Protein AF-A0AAV6TXK2-F1 (afdb_monomer_lite)

Radius of gyration: 20.07 Å; chains: 1; bounding box: 50×47×53 Å

Structure (mmCIF, N/CA/C/O backbone):
data_AF-A0AAV6TXK2-F1
#
_entry.id   AF-A0AAV6TXK2-F1
#
loop_
_atom_site.group_PDB
_atom_site.id
_atom_site.type_symbol
_atom_site.label_atom_id
_atom_site.label_alt_id
_atom_site.label_comp_id
_atom_site.label_asym_id
_atom_site.label_entity_id
_atom_site.label_seq_id
_atom_site.pdbx_PDB_ins_code
_atom_site.Cartn_x
_atom_site.Cartn_y
_atom_site.Cartn_z
_atom_site.occupancy
_atom_site.B_iso_or_equiv
_atom_site.auth_seq_id
_atom_site.auth_comp_id
_atom_site.auth_asym_id
_atom_site.auth_atom_id
_atom_site.pdbx_PDB_model_num
ATOM 1 N N . MET A 1 1 ? 16.911 25.351 -26.417 1.00 28.61 1 MET A N 1
ATOM 2 C CA . MET A 1 1 ? 17.198 25.582 -24.987 1.00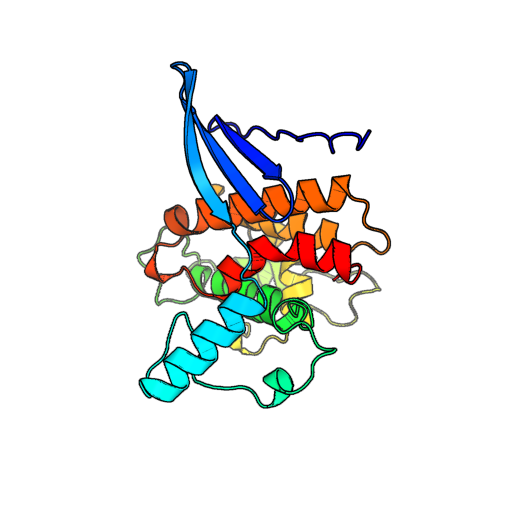 28.61 1 MET A CA 1
ATOM 3 C C . MET A 1 1 ? 16.131 24.830 -24.224 1.00 28.61 1 MET A C 1
ATOM 5 O O . MET A 1 1 ? 14.979 25.222 -24.306 1.00 28.61 1 MET A O 1
ATOM 9 N N . ILE A 1 2 ? 16.478 23.672 -23.666 1.00 26.78 2 ILE A N 1
ATOM 10 C CA . ILE A 1 2 ? 15.526 22.812 -22.956 1.00 26.78 2 ILE A CA 1
ATOM 11 C C . ILE A 1 2 ? 15.424 23.387 -21.544 1.00 26.78 2 ILE A C 1
ATOM 13 O O . ILE A 1 2 ? 16.418 23.404 -20.819 1.00 26.78 2 ILE A O 1
ATOM 17 N N . GLU A 1 3 ? 14.266 23.955 -21.218 1.00 27.53 3 GLU A N 1
ATOM 18 C CA . GLU A 1 3 ? 13.955 24.463 -19.885 1.00 27.53 3 GLU A CA 1
ATOM 19 C C . GLU A 1 3 ? 14.077 23.320 -18.875 1.00 27.53 3 GLU A C 1
ATOM 21 O O . GLU A 1 3 ? 13.478 22.257 -19.035 1.00 27.53 3 GLU A O 1
ATOM 26 N N . GLY A 1 4 ? 14.919 23.516 -17.861 1.00 29.48 4 GLY A N 1
ATOM 27 C CA . GLY A 1 4 ? 15.108 22.544 -16.796 1.00 29.48 4 GLY A CA 1
ATOM 28 C C . GLY A 1 4 ? 13.821 22.403 -15.995 1.00 29.48 4 GLY A C 1
ATOM 29 O O . GLY A 1 4 ? 13.353 23.375 -15.405 1.00 29.48 4 GLY A O 1
ATOM 30 N N . HIS A 1 5 ? 13.266 21.192 -15.962 1.00 31.12 5 HIS A N 1
ATOM 31 C CA . HIS A 1 5 ? 12.167 20.860 -15.064 1.00 31.12 5 HIS A CA 1
ATOM 32 C C . HIS A 1 5 ? 12.564 21.213 -13.617 1.00 31.12 5 HIS A C 1
ATOM 34 O O . HIS A 1 5 ? 13.675 20.873 -13.190 1.00 31.12 5 HIS A O 1
ATOM 40 N N . PRO A 1 6 ? 11.711 21.927 -12.863 1.00 33.03 6 PRO A N 1
ATOM 41 C CA . PRO A 1 6 ? 12.047 22.378 -11.520 1.00 33.03 6 PRO A CA 1
ATOM 42 C C . PRO A 1 6 ? 12.306 21.175 -10.605 1.00 33.03 6 PRO A C 1
ATOM 44 O O . PRO A 1 6 ? 11.469 20.290 -10.468 1.00 33.03 6 PRO A O 1
ATOM 47 N N . GLN A 1 7 ? 13.475 21.145 -9.958 1.00 43.03 7 GLN A N 1
ATOM 48 C CA . GLN A 1 7 ? 13.736 20.213 -8.861 1.00 43.03 7 GLN A CA 1
ATOM 49 C C . GLN A 1 7 ? 12.898 20.636 -7.656 1.00 43.03 7 GLN A C 1
ATOM 51 O O . GLN A 1 7 ? 13.262 21.578 -6.946 1.00 43.03 7 GLN A O 1
ATOM 56 N N . VAL A 1 8 ? 11.788 19.951 -7.411 1.00 43.88 8 VAL A N 1
ATOM 57 C CA . VAL A 1 8 ? 10.955 20.222 -6.240 1.00 43.88 8 VAL A CA 1
ATOM 58 C C . VAL A 1 8 ? 11.571 19.551 -5.012 1.00 43.88 8 VAL A C 1
ATOM 60 O O . VAL A 1 8 ? 12.194 18.489 -5.089 1.00 43.88 8 VAL A O 1
ATOM 63 N N . ARG A 1 9 ? 11.477 20.238 -3.870 1.00 46.25 9 ARG A N 1
ATOM 64 C CA . ARG A 1 9 ? 12.078 19.841 -2.594 1.00 46.25 9 ARG A CA 1
ATOM 65 C C . ARG A 1 9 ? 10.991 19.768 -1.533 1.00 46.25 9 ARG A C 1
ATOM 67 O O . ARG A 1 9 ? 10.318 20.760 -1.279 1.00 46.25 9 ARG A O 1
ATOM 74 N N . TYR A 1 10 ? 10.899 18.635 -0.852 1.00 47.25 10 TYR A N 1
ATOM 75 C CA . TYR A 1 10 ? 9.998 18.438 0.283 1.00 47.25 10 TYR A CA 1
ATOM 76 C C . TYR A 1 10 ? 10.816 18.050 1.509 1.00 47.25 10 TYR A C 1
ATOM 78 O O . TYR A 1 10 ? 11.587 17.098 1.432 1.00 47.25 10 TYR A O 1
ATOM 86 N N . THR A 1 11 ? 10.653 18.765 2.622 1.00 41.94 11 THR A N 1
ATOM 87 C CA . THR A 1 11 ? 11.384 18.528 3.878 1.00 41.94 11 THR A CA 1
ATOM 88 C C . THR A 1 11 ? 10.489 17.868 4.924 1.00 41.94 11 THR A C 1
ATOM 90 O O . THR A 1 11 ? 9.423 18.398 5.236 1.00 41.94 11 THR A O 1
ATOM 93 N N . THR A 1 12 ? 10.926 16.751 5.509 1.00 46.19 12 THR A N 1
ATOM 94 C CA . THR A 1 12 ? 10.337 16.222 6.755 1.00 46.19 12 THR A CA 1
ATOM 95 C C . THR A 1 12 ? 10.931 16.908 7.991 1.00 46.19 12 THR A C 1
ATOM 97 O O . THR A 1 12 ? 11.990 17.533 7.920 1.00 46.19 12 THR A O 1
ATOM 100 N N . ASN A 1 13 ? 10.295 16.712 9.153 1.00 48.75 13 ASN A N 1
ATOM 101 C CA . ASN A 1 13 ? 10.857 17.073 10.465 1.00 48.75 13 ASN A CA 1
ATOM 102 C C . ASN A 1 13 ? 12.194 16.358 10.781 1.00 48.75 13 ASN A C 1
ATOM 104 O O . ASN A 1 13 ? 12.881 16.773 11.707 1.00 48.75 13 ASN A O 1
ATOM 108 N N . ASP A 1 14 ? 12.580 15.343 9.995 1.00 53.72 14 ASP A N 1
ATOM 109 C CA . ASP A 1 14 ? 13.827 14.572 10.124 1.00 53.72 14 ASP A CA 1
ATOM 110 C C . ASP A 1 14 ? 14.887 14.963 9.069 1.00 53.72 14 ASP A C 1
ATOM 112 O O . ASP A 1 14 ? 15.800 14.193 8.766 1.00 53.72 14 ASP A O 1
ATOM 116 N N . ASN A 1 15 ? 14.765 16.161 8.480 1.00 58.16 15 ASN A N 1
ATOM 117 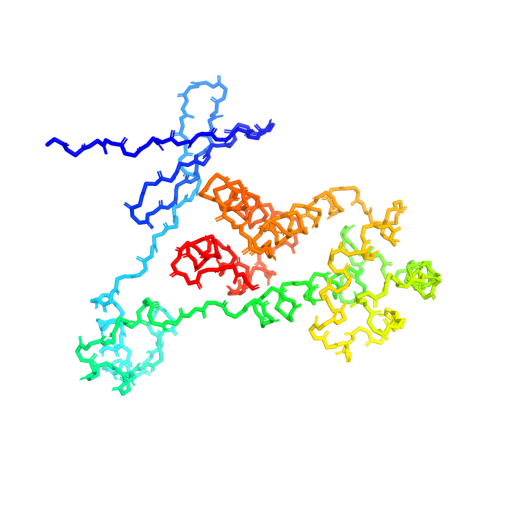C CA . ASN A 1 15 ? 15.662 16.702 7.451 1.00 58.16 15 ASN A CA 1
ATOM 118 C C . ASN A 1 15 ? 15.794 15.843 6.172 1.00 58.16 15 ASN A C 1
ATOM 120 O O . ASN A 1 15 ? 16.796 15.943 5.461 1.00 58.16 15 ASN A O 1
ATOM 124 N N . VAL A 1 16 ? 14.808 15.006 5.839 1.00 56.75 16 VAL A N 1
ATOM 125 C CA . VAL A 1 16 ? 14.820 14.222 4.593 1.00 56.75 16 VAL A CA 1
ATOM 126 C C . VAL A 1 16 ? 14.260 15.062 3.444 1.00 56.75 16 VAL A C 1
ATOM 128 O O . VAL A 1 16 ? 13.190 15.652 3.574 1.00 56.75 16 VAL A O 1
ATOM 131 N N . ILE A 1 17 ? 14.987 15.108 2.329 1.00 61.34 17 ILE A N 1
ATOM 132 C CA . ILE A 1 17 ? 14.680 15.803 1.081 1.00 61.34 17 ILE A CA 1
ATOM 133 C C . ILE A 1 17 ? 14.503 14.761 -0.022 1.00 61.34 17 ILE A C 1
ATOM 135 O O . ILE A 1 17 ? 15.391 13.953 -0.270 1.00 61.34 17 ILE A O 1
ATOM 139 N N . LEU A 1 18 ? 13.379 14.800 -0.730 1.00 58.19 18 LEU A N 1
ATOM 140 C CA . LEU A 1 18 ? 13.238 14.074 -1.993 1.00 58.19 18 LEU A CA 1
ATOM 141 C C . LEU A 1 18 ? 13.588 14.979 -3.162 1.00 58.19 18 LEU A C 1
ATOM 143 O O . LEU A 1 18 ? 13.200 16.146 -3.177 1.00 58.19 18 LEU A O 1
ATOM 147 N N . ARG A 1 19 ? 14.314 14.427 -4.132 1.00 63.38 19 ARG A N 1
ATOM 148 C CA . ARG A 1 19 ? 14.617 15.052 -5.416 1.00 63.38 19 ARG A CA 1
ATOM 149 C C . ARG A 1 19 ? 14.158 14.122 -6.524 1.00 63.38 19 ARG A C 1
ATOM 151 O O . ARG A 1 19 ? 14.663 13.007 -6.648 1.00 63.38 19 ARG A O 1
ATOM 158 N N . ARG A 1 20 ? 13.230 14.596 -7.346 1.00 58.56 20 ARG A N 1
ATOM 159 C CA . ARG A 1 20 ? 12.880 13.945 -8.604 1.00 58.56 20 ARG A CA 1
ATOM 160 C C . ARG A 1 20 ? 13.812 14.463 -9.700 1.00 58.56 20 ARG A C 1
ATOM 162 O O . ARG A 1 20 ? 13.922 15.669 -9.907 1.00 58.56 20 ARG A O 1
ATOM 169 N N . GLN A 1 21 ? 14.502 13.554 -10.376 1.00 59.38 21 GLN A N 1
ATOM 170 C CA . GLN A 1 21 ? 15.272 13.829 -11.587 1.00 59.38 21 GLN A CA 1
ATOM 171 C C . GLN A 1 21 ? 14.936 12.727 -12.574 1.00 59.38 21 GLN A C 1
ATOM 173 O O . GLN A 1 21 ? 15.524 11.654 -12.490 1.00 59.38 21 GLN A O 1
ATOM 178 N N . GLU A 1 22 ? 13.971 12.950 -13.465 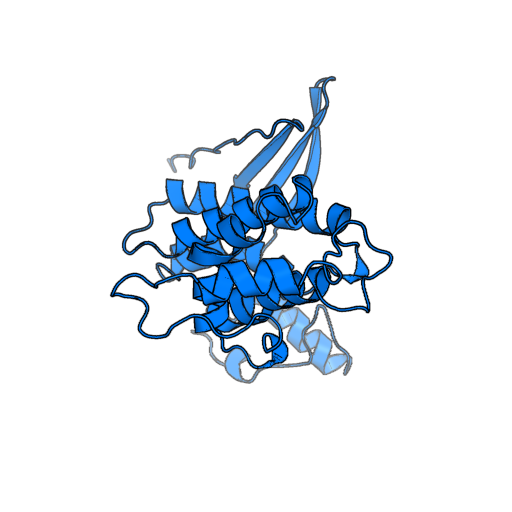1.00 54.00 22 GLU A N 1
ATOM 179 C CA . GLU A 1 22 ? 13.529 11.894 -14.377 1.00 54.00 22 GLU A CA 1
ATOM 180 C C . GLU A 1 22 ? 14.711 11.226 -15.098 1.00 54.00 22 GLU A C 1
ATOM 182 O O . GLU A 1 22 ? 15.575 11.931 -15.627 1.00 54.00 22 GLU A O 1
ATOM 187 N N . PRO A 1 23 ? 14.789 9.880 -15.113 1.00 52.12 23 PRO A N 1
ATOM 188 C CA . PRO A 1 23 ? 13.778 8.896 -14.695 1.00 52.12 23 PRO A CA 1
ATOM 189 C C . PRO A 1 23 ? 13.855 8.442 -13.220 1.00 52.12 23 PRO A C 1
ATOM 191 O O . PRO A 1 23 ? 13.162 7.495 -12.853 1.00 52.12 23 PRO A O 1
ATOM 194 N N . ASN A 1 24 ? 14.693 9.078 -12.403 1.00 63.00 24 ASN A N 1
ATOM 195 C CA . ASN A 1 24 ? 15.088 8.643 -11.066 1.00 63.00 24 ASN A CA 1
ATOM 196 C C . ASN A 1 24 ? 14.451 9.481 -9.945 1.00 63.00 24 ASN A C 1
ATOM 198 O O . ASN A 1 24 ? 14.165 10.674 -10.092 1.00 63.00 24 ASN A O 1
ATOM 202 N N . TYR A 1 25 ? 14.323 8.864 -8.772 1.00 62.50 25 TYR A N 1
ATOM 203 C CA . TYR A 1 25 ? 13.999 9.564 -7.528 1.00 62.50 25 TYR A CA 1
ATOM 204 C C . TYR A 1 25 ? 15.121 9.355 -6.524 1.00 62.50 25 TYR A C 1
ATOM 206 O O . TYR A 1 25 ? 15.506 8.221 -6.248 1.00 62.50 25 TYR A O 1
ATOM 214 N N . THR A 1 26 ? 15.630 10.435 -5.947 1.00 60.66 26 THR A N 1
ATOM 215 C CA . THR A 1 26 ? 16.670 10.387 -4.920 1.00 60.66 26 THR A CA 1
ATOM 216 C C . THR A 1 26 ? 16.120 10.916 -3.607 1.00 60.66 26 THR A C 1
ATOM 218 O O . THR A 1 26 ? 15.510 11.981 -3.557 1.00 60.66 26 THR A O 1
ATOM 221 N N . VAL A 1 27 ? 16.366 10.183 -2.530 1.00 62.28 27 VAL A N 1
ATOM 222 C CA . VAL A 1 27 ? 16.042 10.578 -1.159 1.00 62.28 27 VAL A CA 1
ATOM 223 C C . VAL A 1 27 ? 17.348 10.946 -0.482 1.00 62.28 27 VAL A C 1
ATOM 225 O O . VAL A 1 27 ? 18.224 10.095 -0.355 1.00 62.28 27 VAL A O 1
ATOM 228 N N . THR A 1 28 ? 17.505 12.191 -0.049 1.00 63.19 28 THR A N 1
ATOM 229 C CA . THR A 1 28 ? 18.678 12.664 0.690 1.00 63.19 28 THR A CA 1
ATOM 230 C C . THR A 1 28 ? 18.301 13.052 2.117 1.00 63.19 28 THR A C 1
ATOM 232 O O . THR A 1 28 ? 17.261 13.645 2.351 1.00 63.19 28 THR A O 1
ATOM 235 N N . ARG A 1 29 ? 19.131 12.728 3.105 1.00 60.44 29 ARG A N 1
ATOM 236 C CA . ARG A 1 29 ? 19.058 13.269 4.464 1.00 60.44 29 ARG A CA 1
ATOM 237 C C . ARG A 1 29 ? 19.993 14.460 4.548 1.00 60.44 29 ARG A C 1
ATOM 239 O O . ARG A 1 29 ? 21.158 14.347 4.181 1.00 60.44 29 ARG A O 1
ATOM 246 N N . LYS A 1 30 ? 19.520 15.590 5.049 1.00 58.78 30 LYS A N 1
ATOM 247 C CA . LYS A 1 30 ? 20.360 16.748 5.335 1.00 58.78 30 LYS A CA 1
ATOM 248 C C . LYS A 1 30 ? 20.753 16.716 6.808 1.00 58.78 30 LYS A C 1
ATOM 250 O O . LYS A 1 30 ? 19.907 16.870 7.679 1.00 58.78 30 LYS A O 1
ATOM 255 N N . ASP A 1 31 ? 22.025 16.504 7.108 1.00 54.47 31 ASP A N 1
ATOM 256 C CA . ASP A 1 31 ? 22.476 16.574 8.495 1.00 54.47 31 ASP A CA 1
ATOM 257 C C . ASP A 1 31 ? 22.619 18.044 8.939 1.00 54.47 31 ASP A C 1
ATOM 259 O O . ASP A 1 31 ? 22.923 18.931 8.129 1.00 54.47 31 ASP A O 1
ATOM 263 N N . LEU A 1 32 ? 22.436 18.322 10.236 1.00 53.09 32 LEU A N 1
ATOM 264 C CA . LEU A 1 32 ? 22.469 19.678 10.822 1.00 53.09 32 LEU A CA 1
ATOM 265 C C . LEU A 1 32 ? 23.822 20.396 10.616 1.00 53.09 32 LEU A C 1
ATOM 267 O O . LEU A 1 32 ? 23.930 21.600 10.835 1.00 53.09 32 LEU A O 1
ATOM 271 N N . LYS A 1 33 ? 24.849 19.668 10.152 1.00 54.16 33 LYS A N 1
ATOM 272 C CA . LYS A 1 33 ? 26.200 20.157 9.835 1.00 54.16 33 LYS A CA 1
ATOM 273 C C . LYS A 1 33 ? 26.477 20.357 8.333 1.00 54.16 33 LYS A C 1
ATOM 275 O O . LYS A 1 33 ? 27.635 20.425 7.946 1.00 54.16 33 LYS A O 1
ATOM 280 N N . THR A 1 34 ? 25.450 20.513 7.491 1.00 53.66 34 THR A N 1
ATOM 281 C CA . THR A 1 34 ? 25.525 20.834 6.037 1.00 53.66 34 THR A CA 1
ATOM 282 C C . THR A 1 34 ? 25.948 19.719 5.071 1.00 53.66 34 THR A C 1
ATOM 284 O O . THR A 1 34 ? 26.060 19.979 3.875 1.00 53.66 34 THR A O 1
ATOM 287 N N . HIS A 1 35 ? 26.073 18.467 5.517 1.00 60.00 35 HIS A N 1
ATOM 288 C CA . HIS A 1 35 ? 26.245 17.337 4.599 1.00 60.00 35 HIS A CA 1
ATOM 289 C C . HIS A 1 35 ? 24.891 16.728 4.209 1.00 60.00 35 HIS A C 1
ATOM 291 O O . HIS A 1 35 ? 24.115 16.302 5.063 1.00 60.00 35 HIS A O 1
ATOM 297 N N . GLU A 1 36 ? 24.595 16.731 2.907 1.00 65.00 36 GLU A N 1
ATOM 298 C CA . GLU A 1 36 ? 23.488 15.973 2.321 1.00 65.00 36 GLU A CA 1
ATOM 299 C C . GLU A 1 36 ? 23.975 14.550 2.021 1.00 65.00 36 GLU A C 1
ATOM 301 O O . GLU A 1 36 ? 24.873 14.350 1.205 1.00 65.00 36 GLU A O 1
ATOM 306 N N . GLU A 1 37 ? 23.388 13.561 2.683 1.00 63.62 37 GLU A N 1
ATOM 307 C CA . GLU A 1 37 ? 23.660 12.141 2.480 1.00 63.62 37 GLU A CA 1
ATOM 308 C C . GLU A 1 37 ? 22.528 11.534 1.649 1.00 63.62 37 GLU A C 1
ATOM 310 O O . GLU A 1 37 ? 21.364 11.646 2.017 1.00 63.62 37 GLU A O 1
ATOM 315 N N . THR A 1 38 ? 22.826 10.885 0.523 1.00 63.78 38 THR A N 1
ATOM 316 C CA . THR A 1 38 ? 21.791 10.151 -0.224 1.00 63.78 38 THR A CA 1
ATOM 317 C C . THR A 1 38 ? 21.427 8.878 0.530 1.00 63.78 38 THR A C 1
ATOM 319 O O . THR A 1 38 ? 22.255 7.983 0.646 1.00 63.78 38 THR A O 1
ATOM 322 N N . ILE A 1 39 ? 20.189 8.792 1.022 1.00 62.53 39 ILE A N 1
ATOM 323 C CA . ILE A 1 39 ? 19.672 7.626 1.744 1.00 62.53 39 ILE A CA 1
ATOM 324 C C . ILE A 1 39 ? 19.364 6.495 0.762 1.00 62.53 39 ILE A C 1
ATOM 326 O O . ILE A 1 39 ? 19.765 5.358 0.986 1.00 62.53 39 ILE A O 1
ATOM 330 N N . PHE A 1 40 ? 18.652 6.788 -0.330 1.00 66.44 40 PHE A N 1
ATOM 331 C CA . PHE A 1 40 ? 18.419 5.814 -1.395 1.00 66.44 40 PHE A CA 1
ATOM 332 C C . PHE A 1 40 ? 18.046 6.488 -2.717 1.00 66.44 40 PHE A C 1
ATOM 334 O O . PHE A 1 40 ? 17.514 7.597 -2.739 1.00 66.44 40 PHE A O 1
ATOM 341 N N . THR A 1 41 ? 18.330 5.804 -3.828 1.00 67.50 41 THR A N 1
ATOM 342 C CA . THR A 1 41 ? 17.914 6.217 -5.174 1.00 67.50 41 THR A CA 1
ATOM 343 C C . THR A 1 41 ? 17.072 5.115 -5.797 1.00 67.50 41 THR A C 1
ATOM 345 O O . THR A 1 41 ? 17.486 3.958 -5.840 1.00 67.50 41 THR A O 1
ATOM 348 N N . VAL A 1 42 ? 15.893 5.481 -6.284 1.00 69.94 42 VAL A N 1
ATOM 349 C CA . VAL A 1 42 ? 15.037 4.629 -7.101 1.00 69.94 42 VAL A CA 1
ATOM 350 C C . VAL A 1 42 ? 15.447 4.844 -8.549 1.00 69.94 42 VAL A C 1
ATOM 352 O O . VAL A 1 42 ? 15.261 5.932 -9.094 1.00 69.94 42 VAL A O 1
ATOM 355 N N . ILE A 1 43 ? 16.060 3.816 -9.130 1.00 72.56 43 ILE A N 1
ATOM 356 C CA . ILE A 1 43 ? 16.468 3.786 -10.533 1.00 72.56 43 ILE A CA 1
ATOM 357 C C . ILE A 1 43 ? 15.614 2.736 -11.220 1.00 72.56 43 ILE A C 1
ATOM 359 O O . ILE A 1 43 ? 15.670 1.555 -10.864 1.00 72.56 43 ILE A O 1
ATOM 363 N N . ASP A 1 44 ? 14.851 3.166 -12.215 1.00 75.19 44 ASP A N 1
ATOM 364 C CA . ASP A 1 44 ? 14.072 2.236 -13.014 1.00 75.19 44 ASP A CA 1
ATOM 365 C C . ASP A 1 44 ? 14.974 1.401 -13.910 1.00 75.19 44 ASP A C 1
ATOM 367 O O . ASP A 1 44 ? 15.965 1.868 -14.478 1.00 75.19 44 ASP A O 1
ATOM 371 N N . ARG A 1 45 ? 14.611 0.127 -14.047 1.00 82.25 45 ARG A N 1
ATOM 372 C CA . ARG A 1 45 ? 15.259 -0.768 -14.998 1.00 82.25 45 ARG A CA 1
ATOM 373 C C . ARG A 1 45 ? 14.999 -0.250 -16.418 1.00 82.25 45 ARG A C 1
ATOM 375 O O . ARG A 1 45 ? 13.888 0.167 -16.723 1.00 82.25 45 ARG A O 1
ATOM 382 N N . SER A 1 46 ? 16.007 -0.289 -17.286 1.00 87.00 46 SER A N 1
ATOM 383 C CA . SER A 1 46 ? 15.805 -0.034 -18.715 1.00 87.00 46 SER A CA 1
ATOM 384 C C . SER A 1 46 ? 15.373 -1.309 -19.440 1.00 87.00 46 SER A C 1
ATOM 386 O O . SER A 1 46 ? 15.598 -2.421 -18.949 1.00 87.00 46 SER A O 1
ATOM 388 N N . ASP A 1 47 ? 14.776 -1.166 -20.621 1.00 86.88 47 ASP A N 1
ATOM 389 C CA . ASP A 1 47 ? 14.382 -2.320 -21.431 1.00 86.88 47 ASP A CA 1
ATOM 390 C C . ASP A 1 47 ? 15.598 -3.154 -21.854 1.00 86.88 47 ASP A C 1
ATOM 392 O O . ASP A 1 47 ? 15.516 -4.381 -21.868 1.00 86.88 47 ASP A O 1
ATOM 396 N N . GLU A 1 48 ? 16.741 -2.520 -22.131 1.00 89.62 48 GLU A N 1
ATOM 397 C CA . GLU A 1 48 ? 18.004 -3.203 -22.443 1.00 89.62 48 GLU A CA 1
ATOM 398 C C . GLU A 1 48 ? 18.456 -4.052 -21.258 1.00 89.62 48 GLU A C 1
ATOM 400 O O . GLU A 1 48 ? 18.650 -5.256 -21.400 1.00 89.62 48 GLU A O 1
ATOM 405 N N . LYS A 1 49 ? 18.502 -3.459 -20.058 1.00 90.00 49 LYS A N 1
ATOM 406 C CA . LYS A 1 49 ? 18.906 -4.178 -18.847 1.00 90.00 49 LYS A CA 1
ATOM 407 C C . LYS A 1 49 ? 17.959 -5.336 -18.529 1.00 90.00 49 LYS A C 1
ATOM 409 O O . LYS A 1 49 ? 18.398 -6.384 -18.069 1.00 90.00 49 LYS A O 1
ATOM 414 N N . MET A 1 50 ? 16.660 -5.167 -18.784 1.00 90.25 50 MET A N 1
ATOM 415 C CA . MET A 1 50 ? 15.684 -6.247 -18.634 1.00 90.25 50 MET A CA 1
ATOM 416 C C . MET A 1 50 ? 15.958 -7.404 -19.602 1.00 90.25 50 MET A C 1
ATOM 418 O O . MET A 1 50 ? 15.854 -8.560 -19.194 1.00 90.25 50 MET A O 1
ATOM 422 N N . LYS A 1 51 ? 16.332 -7.115 -20.854 1.00 91.69 51 LYS A N 1
ATOM 423 C CA . LYS A 1 51 ? 16.715 -8.140 -21.838 1.00 91.69 51 LYS A CA 1
ATOM 424 C C . LYS A 1 51 ? 18.014 -8.839 -21.445 1.00 91.69 51 LYS A C 1
ATOM 426 O O . LYS A 1 51 ? 18.064 -10.066 -21.488 1.00 91.69 51 LYS A O 1
ATOM 431 N N . ASP A 1 52 ? 19.014 -8.087 -20.995 1.00 93.31 52 ASP A N 1
ATOM 432 C CA . ASP A 1 52 ? 20.290 -8.642 -20.533 1.00 93.31 52 ASP A CA 1
ATOM 433 C C . ASP A 1 52 ? 20.084 -9.584 -19.338 1.00 93.31 52 ASP A C 1
ATOM 435 O O . ASP A 1 52 ? 20.569 -10.716 -19.351 1.00 93.31 52 ASP A O 1
ATOM 439 N N . ASP A 1 53 ? 19.286 -9.165 -18.348 1.00 93.44 53 ASP A N 1
ATOM 440 C CA . ASP A 1 53 ? 18.927 -9.994 -17.193 1.00 93.44 53 ASP A CA 1
ATOM 441 C C . ASP A 1 53 ? 18.141 -11.259 -17.620 1.00 93.44 53 ASP A C 1
ATOM 443 O O . ASP A 1 53 ? 18.356 -12.337 -17.062 1.00 93.44 53 ASP A O 1
ATOM 447 N N . MET A 1 54 ? 17.254 -11.167 -18.624 1.00 94.06 54 MET A N 1
ATOM 448 C CA . MET A 1 54 ? 16.526 -12.323 -19.184 1.00 94.06 54 MET A CA 1
ATOM 449 C C . MET A 1 54 ? 17.457 -13.330 -19.865 1.00 94.06 54 MET A C 1
ATOM 451 O O . MET A 1 54 ? 17.318 -14.536 -19.641 1.00 94.06 54 MET A O 1
ATOM 455 N N . ILE A 1 55 ? 18.395 -12.845 -20.685 1.00 94.31 55 ILE A N 1
ATOM 456 C CA . ILE A 1 55 ? 19.390 -13.676 -21.375 1.00 94.31 55 ILE A CA 1
ATOM 457 C C . ILE A 1 55 ? 20.320 -14.329 -20.350 1.00 94.31 55 ILE A C 1
ATOM 459 O O . ILE A 1 55 ? 20.578 -15.531 -20.433 1.00 94.31 55 ILE A O 1
ATOM 463 N N . ALA A 1 56 ? 20.776 -13.566 -19.353 1.00 94.62 56 ALA A N 1
ATOM 464 C CA . ALA A 1 56 ? 21.598 -14.081 -18.267 1.00 94.62 56 ALA A CA 1
ATOM 465 C C . ALA A 1 56 ? 20.872 -15.196 -17.505 1.00 94.62 56 ALA A C 1
ATOM 467 O O . ALA A 1 56 ? 21.419 -16.289 -17.393 1.00 94.62 56 ALA A O 1
ATOM 468 N N . ALA A 1 57 ? 19.626 -14.965 -17.074 1.00 95.38 57 ALA A N 1
ATOM 469 C CA . ALA A 1 57 ? 18.829 -15.957 -16.350 1.00 95.38 57 ALA A CA 1
ATOM 470 C C . ALA A 1 57 ? 18.605 -17.250 -17.151 1.00 95.38 57 ALA A C 1
ATOM 472 O O . ALA A 1 57 ? 18.640 -18.348 -16.593 1.00 95.38 57 ALA A O 1
ATOM 473 N N . PHE A 1 58 ? 18.399 -17.132 -18.467 1.00 94.75 58 PHE A N 1
ATOM 474 C CA . PHE A 1 58 ? 18.276 -18.288 -19.355 1.00 94.75 58 PHE A CA 1
ATOM 475 C C . PHE A 1 58 ? 19.588 -19.076 -19.453 1.00 94.75 58 PHE A C 1
ATOM 477 O O . PHE A 1 58 ? 19.588 -20.292 -19.269 1.00 94.75 58 PHE A O 1
ATOM 484 N N . ASN A 1 59 ? 20.709 -18.386 -19.668 1.00 95.81 59 ASN A N 1
ATOM 485 C CA . ASN A 1 59 ? 22.021 -19.019 -19.806 1.00 95.81 59 ASN A CA 1
ATOM 486 C C . ASN A 1 59 ? 22.499 -19.675 -18.503 1.00 95.81 59 ASN A C 1
ATOM 488 O O . ASN A 1 59 ? 23.117 -20.737 -18.542 1.00 95.81 59 ASN A O 1
ATOM 492 N N . THR A 1 60 ? 22.216 -19.066 -17.348 1.00 94.88 60 THR A N 1
ATOM 493 C CA . THR A 1 60 ? 22.631 -19.592 -16.039 1.00 94.88 60 THR A CA 1
ATOM 494 C C . THR A 1 60 ? 21.635 -20.580 -15.439 1.00 94.88 60 THR A C 1
ATOM 496 O O . THR A 1 60 ? 21.943 -21.190 -14.416 1.00 94.88 60 THR A O 1
ATOM 499 N N . SER A 1 61 ? 20.443 -20.733 -16.035 1.00 93.00 61 SER A N 1
ATOM 500 C CA . SER A 1 61 ? 19.321 -21.493 -15.457 1.00 93.00 61 SER A CA 1
ATOM 501 C C . SER A 1 61 ? 19.023 -21.096 -14.002 1.00 93.00 61 SER A C 1
ATOM 503 O O . SER A 1 61 ? 18.643 -21.925 -13.172 1.00 93.00 61 SER A O 1
ATOM 505 N N . SER A 1 62 ? 19.224 -19.818 -13.672 1.00 94.19 62 SER A N 1
ATOM 506 C CA . SER A 1 62 ? 19.074 -19.276 -12.323 1.00 94.19 62 SER A CA 1
ATOM 507 C C . SER A 1 62 ? 18.382 -17.916 -12.355 1.00 94.19 62 SER A C 1
ATOM 509 O O . SER A 1 62 ? 18.316 -17.250 -13.384 1.00 94.19 62 SER A O 1
ATOM 511 N N . VAL A 1 63 ? 17.818 -17.502 -11.219 1.00 92.94 63 VAL A N 1
ATOM 512 C CA . VAL A 1 63 ? 17.131 -16.210 -11.125 1.00 92.94 63 VAL A CA 1
ATOM 513 C C . VAL A 1 63 ? 18.164 -15.086 -11.077 1.00 92.94 63 VAL A C 1
ATOM 515 O O . VAL A 1 63 ? 18.955 -15.020 -10.137 1.00 92.94 63 VAL A O 1
ATOM 518 N N . VAL A 1 64 ? 18.113 -14.171 -12.044 1.00 91.31 64 VAL A N 1
ATOM 519 C CA . VAL A 1 64 ? 18.983 -12.987 -12.114 1.00 91.31 64 VAL A CA 1
ATOM 520 C C . VAL A 1 64 ? 18.133 -11.749 -11.866 1.00 91.31 64 VAL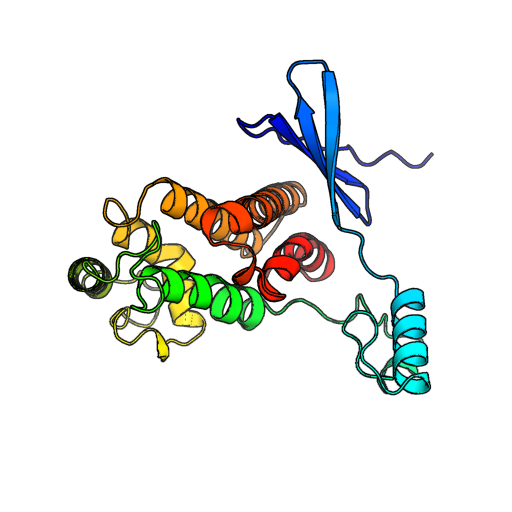 A C 1
ATOM 522 O O . VAL A 1 64 ? 17.183 -11.491 -12.598 1.00 91.31 64 VAL A O 1
ATOM 525 N N . ASN A 1 65 ? 18.419 -10.991 -10.803 1.00 86.00 65 ASN A N 1
ATOM 526 C CA . ASN A 1 65 ? 17.699 -9.751 -10.469 1.00 86.00 65 ASN A CA 1
ATOM 527 C C . ASN A 1 65 ? 16.155 -9.899 -10.457 1.00 86.00 65 ASN A C 1
ATOM 529 O O . ASN A 1 65 ? 15.418 -8.999 -10.873 1.00 86.00 65 ASN A O 1
ATOM 533 N N . GLY A 1 66 ? 15.659 -11.058 -10.002 1.00 84.25 66 GLY A N 1
ATOM 534 C CA . GLY A 1 66 ? 14.229 -11.399 -9.952 1.00 84.25 66 GLY A CA 1
ATOM 535 C C . GLY A 1 66 ? 13.629 -11.924 -11.265 1.00 84.25 66 GLY A C 1
ATOM 536 O O . GLY A 1 66 ? 12.464 -12.322 -11.281 1.00 84.25 66 GLY A O 1
ATOM 537 N N . ILE A 1 67 ? 14.403 -11.970 -12.351 1.00 88.06 67 ILE A N 1
ATOM 538 C CA . ILE A 1 67 ? 13.997 -12.512 -13.650 1.00 88.06 67 ILE A CA 1
ATOM 539 C C . ILE A 1 67 ? 14.344 -14.001 -13.707 1.00 88.06 67 ILE A C 1
ATOM 541 O O . ILE A 1 67 ? 15.455 -14.410 -13.383 1.00 88.06 67 ILE A O 1
ATOM 545 N N . LYS A 1 68 ? 13.364 -14.822 -14.096 1.00 92.44 68 LYS A N 1
ATOM 546 C CA . LYS A 1 68 ? 13.477 -16.293 -14.116 1.00 92.44 68 LYS A CA 1
ATOM 547 C C . LYS A 1 68 ? 13.933 -16.863 -15.462 1.00 92.44 68 LYS A C 1
ATOM 549 O O . LYS A 1 68 ? 14.241 -18.043 -15.537 1.00 92.44 68 LYS A O 1
ATOM 554 N N . GLY A 1 69 ? 13.913 -16.057 -16.518 1.00 92.94 69 GLY A N 1
ATOM 555 C CA . GLY A 1 69 ? 14.225 -16.481 -17.878 1.00 92.94 69 GLY A CA 1
ATOM 556 C C . GLY A 1 69 ? 13.611 -15.548 -18.916 1.00 92.94 69 GLY A C 1
ATOM 557 O O . GLY A 1 69 ? 13.061 -14.497 -18.578 1.00 92.94 69 GLY A O 1
ATOM 558 N N . ILE A 1 70 ? 13.700 -15.951 -20.181 1.00 93.19 70 ILE A N 1
ATOM 559 C CA . ILE A 1 70 ? 13.235 -15.163 -21.325 1.00 93.19 70 ILE A CA 1
ATOM 560 C C . ILE A 1 70 ? 11.704 -15.164 -21.407 1.00 93.19 70 ILE A C 1
ATOM 562 O O . ILE A 1 70 ? 11.059 -16.211 -21.366 1.00 93.19 70 ILE A O 1
ATOM 566 N N . SER A 1 71 ? 11.125 -13.974 -21.576 1.00 91.19 71 SER A N 1
ATOM 567 C CA . SER A 1 71 ? 9.709 -13.805 -21.909 1.00 91.19 71 SER A CA 1
ATOM 568 C C . SER A 1 71 ? 9.509 -13.820 -23.430 1.00 91.19 71 SER A C 1
ATOM 570 O O . SER A 1 71 ? 10.261 -13.137 -24.127 1.00 91.19 71 SER A O 1
ATOM 572 N N . PRO A 1 72 ? 8.466 -14.480 -23.973 1.00 91.94 72 PRO A N 1
ATOM 573 C CA . PRO A 1 72 ? 8.121 -14.381 -25.396 1.00 91.94 72 PRO A CA 1
ATOM 574 C C . PRO A 1 72 ? 7.903 -12.940 -25.877 1.00 91.94 72 PRO A C 1
ATOM 576 O O . PRO A 1 72 ? 8.128 -12.635 -27.046 1.00 91.94 72 PRO A O 1
ATOM 579 N N . LEU A 1 73 ? 7.510 -12.041 -24.968 1.00 90.94 73 LEU A N 1
ATOM 580 C CA . LEU A 1 73 ? 7.306 -10.622 -25.263 1.00 90.94 73 LEU A CA 1
ATOM 581 C C . LEU A 1 73 ? 8.605 -9.893 -25.614 1.00 90.94 73 LEU A C 1
ATOM 583 O O . LEU A 1 73 ? 8.550 -8.848 -26.250 1.00 90.94 73 LEU A O 1
ATOM 587 N N . MET A 1 74 ? 9.767 -10.460 -25.272 1.00 90.69 74 MET A N 1
ATOM 588 C CA . MET A 1 74 ? 11.070 -9.929 -25.675 1.00 90.69 74 MET A CA 1
ATOM 589 C C . MET A 1 74 ? 11.223 -9.845 -27.201 1.00 90.69 74 MET A C 1
ATOM 591 O O . MET A 1 74 ? 11.956 -8.990 -27.694 1.00 90.69 74 MET A O 1
ATOM 595 N N . ASN A 1 75 ? 10.509 -10.699 -27.941 1.00 90.19 75 ASN A N 1
ATOM 596 C CA . ASN A 1 75 ? 10.542 -10.731 -29.403 1.00 90.19 75 ASN A CA 1
ATOM 597 C C . ASN A 1 75 ? 9.720 -9.607 -30.054 1.00 90.19 75 ASN A C 1
ATOM 599 O O . ASN A 1 75 ? 9.814 -9.403 -31.263 1.00 90.19 75 ASN A O 1
ATOM 603 N N . LEU A 1 76 ? 8.901 -8.887 -29.284 1.00 90.56 76 LEU A N 1
ATOM 604 C CA . LEU A 1 76 ? 8.056 -7.816 -29.800 1.00 90.56 76 LEU A CA 1
ATOM 605 C C . LEU A 1 76 ? 8.810 -6.487 -29.710 1.00 90.56 76 LEU A C 1
ATOM 607 O O . LEU A 1 76 ? 8.892 -5.877 -28.648 1.00 90.56 76 LEU A O 1
ATOM 611 N N . SER A 1 77 ? 9.344 -6.014 -30.837 1.00 86.50 77 SER A N 1
ATOM 612 C CA . SER A 1 77 ? 10.144 -4.779 -30.905 1.00 86.50 77 SER A CA 1
ATOM 613 C C . SER A 1 77 ? 9.383 -3.509 -30.510 1.00 86.50 77 SER A C 1
ATOM 615 O O . SER A 1 77 ? 10.004 -2.514 -30.151 1.00 86.50 77 SER A O 1
ATOM 617 N N . TYR A 1 78 ? 8.051 -3.542 -30.562 1.00 87.94 78 TYR A N 1
ATOM 618 C CA . TYR A 1 78 ? 7.169 -2.425 -30.225 1.00 87.94 78 TYR A CA 1
ATOM 619 C C . TYR A 1 78 ? 6.697 -2.425 -28.761 1.00 87.94 78 TYR A C 1
ATOM 621 O O . TYR A 1 78 ? 6.003 -1.497 -28.351 1.00 87.94 78 TYR A O 1
ATOM 629 N N . VAL A 1 79 ? 7.029 -3.454 -27.972 1.00 86.38 79 VAL A N 1
ATOM 630 C CA . VAL A 1 79 ? 6.647 -3.545 -26.556 1.00 86.38 79 VAL A CA 1
ATOM 631 C C . VAL A 1 79 ? 7.842 -3.166 -25.691 1.00 86.38 79 VAL A C 1
ATOM 633 O O . VAL A 1 79 ? 8.847 -3.876 -25.667 1.00 86.38 79 VAL A O 1
ATOM 636 N N . GLY A 1 80 ? 7.714 -2.074 -24.937 1.00 86.62 80 GLY A N 1
ATOM 637 C CA . GLY A 1 80 ? 8.691 -1.751 -23.903 1.00 86.62 80 GLY A CA 1
ATOM 638 C C . GLY A 1 80 ? 8.513 -2.677 -22.703 1.00 86.62 80 GLY A C 1
ATOM 639 O O . GLY A 1 80 ? 7.484 -2.625 -22.042 1.00 86.62 80 GLY A O 1
ATOM 640 N N . LEU A 1 81 ? 9.467 -3.564 -22.423 1.00 86.69 81 LEU A N 1
ATOM 641 C CA . LEU A 1 81 ? 9.291 -4.628 -21.423 1.00 86.69 81 LEU A CA 1
ATOM 642 C C . LEU A 1 81 ? 9.087 -4.103 -19.998 1.00 86.69 81 LEU A C 1
ATOM 644 O O . LEU A 1 81 ? 8.406 -4.755 -19.207 1.00 86.69 81 LEU A O 1
ATOM 648 N N . VAL A 1 82 ? 9.674 -2.953 -19.672 1.00 84.94 82 VAL A N 1
ATOM 649 C CA . VAL A 1 82 ? 9.533 -2.318 -18.359 1.00 84.94 82 VAL A CA 1
ATOM 650 C C . VAL A 1 82 ? 8.315 -1.405 -18.326 1.00 84.94 82 VAL A C 1
ATOM 652 O O . VAL A 1 82 ? 7.592 -1.373 -17.335 1.00 84.94 82 VAL A O 1
ATOM 655 N N . SER A 1 83 ? 8.073 -0.656 -19.400 1.00 82.75 83 SER A N 1
ATOM 656 C CA . SER A 1 83 ? 6.990 0.325 -19.432 1.00 82.75 83 SER A CA 1
ATOM 657 C C . SER A 1 83 ? 5.628 -0.305 -19.713 1.00 82.75 83 SER A C 1
ATOM 659 O O . SER A 1 83 ? 4.649 0.160 -19.150 1.00 82.75 83 SER A O 1
ATOM 661 N N . ALA A 1 84 ? 5.533 -1.374 -20.503 1.00 85.81 84 ALA A N 1
ATOM 662 C CA . ALA A 1 84 ? 4.258 -1.918 -20.981 1.00 85.81 84 ALA A CA 1
ATOM 663 C C . ALA A 1 84 ? 3.331 -2.459 -19.881 1.00 85.81 84 ALA A C 1
ATOM 665 O O . ALA A 1 84 ? 2.150 -2.685 -20.142 1.00 85.81 84 ALA A O 1
ATOM 666 N N . PHE A 1 85 ? 3.839 -2.669 -18.666 1.00 85.38 85 PHE A N 1
ATOM 667 C CA . PHE A 1 85 ? 3.062 -3.194 -17.551 1.00 85.38 85 PHE A CA 1
ATOM 668 C C . PHE A 1 85 ? 2.886 -2.130 -16.481 1.00 85.38 85 PHE A C 1
ATOM 670 O O . PHE A 1 85 ? 3.854 -1.592 -15.947 1.00 85.38 85 PHE A O 1
ATOM 677 N N . THR A 1 86 ? 1.629 -1.857 -16.149 1.00 88.38 86 THR A N 1
ATOM 678 C CA . THR A 1 86 ? 1.286 -0.991 -15.026 1.00 88.38 86 THR A CA 1
ATOM 679 C C . THR A 1 86 ? 1.227 -1.784 -13.723 1.00 88.38 86 THR A C 1
ATOM 681 O O . THR A 1 86 ? 0.986 -2.996 -13.713 1.00 88.38 86 THR A O 1
ATOM 684 N N . ILE A 1 87 ? 1.438 -1.090 -12.610 1.00 92.56 87 ILE A N 1
ATOM 685 C CA . ILE A 1 87 ? 1.265 -1.661 -11.280 1.00 92.56 87 ILE A CA 1
ATOM 686 C C . ILE A 1 87 ? -0.228 -1.714 -10.980 1.00 92.56 87 ILE A C 1
ATOM 688 O O . ILE A 1 87 ? -0.906 -0.694 -10.909 1.00 92.56 87 ILE A O 1
ATOM 692 N N . ASP A 1 88 ? -0.734 -2.921 -10.758 1.00 93.06 88 ASP A N 1
ATOM 693 C CA . ASP A 1 88 ? -2.117 -3.125 -10.355 1.00 93.06 88 ASP A CA 1
ATOM 694 C C . ASP A 1 88 ? -2.313 -2.668 -8.897 1.00 93.06 88 ASP A C 1
ATOM 696 O O . ASP A 1 88 ? -1.834 -3.305 -7.952 1.00 93.06 88 ASP A O 1
ATOM 700 N N . TYR A 1 89 ? -3.045 -1.567 -8.709 1.00 95.12 89 TYR A N 1
ATOM 701 C CA . TYR A 1 89 ? -3.403 -1.013 -7.401 1.00 95.12 89 TYR A CA 1
ATOM 702 C C . TYR A 1 89 ? -4.123 -2.028 -6.494 1.00 95.12 89 TYR A C 1
ATOM 704 O O . TYR A 1 89 ? -3.838 -2.118 -5.292 1.00 95.12 89 TYR A O 1
ATOM 712 N N . MET A 1 90 ? -5.031 -2.826 -7.058 1.00 96.12 90 MET A N 1
ATOM 713 C CA . MET A 1 90 ? -5.812 -3.816 -6.324 1.00 96.12 90 MET A CA 1
ATOM 714 C C . MET A 1 90 ? -4.905 -4.882 -5.699 1.00 96.12 90 MET A C 1
ATOM 716 O O . MET A 1 90 ? -5.061 -5.239 -4.526 1.00 96.12 90 MET A O 1
ATOM 720 N N . HIS A 1 91 ? -3.939 -5.383 -6.465 1.00 95.62 91 HIS A N 1
ATOM 721 C CA . HIS A 1 91 ? -3.042 -6.442 -6.014 1.00 95.62 91 HIS A CA 1
ATOM 722 C C . HIS A 1 91 ? -1.857 -5.911 -5.208 1.00 95.62 91 HIS A C 1
ATOM 724 O O . HIS A 1 91 ? -1.535 -6.472 -4.160 1.00 95.62 91 HIS A O 1
ATOM 730 N N . CYS A 1 92 ? -1.237 -4.821 -5.656 1.00 97.00 92 CYS A N 1
ATOM 731 C CA . CYS A 1 92 ? -0.063 -4.249 -5.008 1.00 97.00 92 CYS A CA 1
ATOM 732 C C . CYS A 1 92 ? -0.429 -3.577 -3.681 1.00 97.00 92 CYS A C 1
ATOM 734 O O . CYS A 1 92 ? 0.112 -3.919 -2.628 1.00 97.00 92 CYS A O 1
ATOM 736 N N . VAL A 1 93 ? -1.379 -2.639 -3.708 1.00 98.19 93 VAL A N 1
ATOM 737 C CA . VAL A 1 93 ? -1.690 -1.809 -2.540 1.00 98.19 93 VAL A CA 1
ATOM 738 C C . VAL A 1 93 ? -2.664 -2.530 -1.624 1.00 98.19 93 VAL A C 1
ATOM 740 O O . VAL A 1 93 ? -2.346 -2.763 -0.461 1.00 98.19 93 VAL A O 1
ATOM 743 N N . LEU A 1 94 ? -3.837 -2.918 -2.130 1.00 98.38 94 LEU A N 1
ATOM 744 C CA . LEU A 1 94 ? -4.920 -3.408 -1.272 1.00 98.38 94 LEU A CA 1
ATOM 745 C C . LEU A 1 94 ? -4.646 -4.815 -0.737 1.00 98.38 94 LEU A C 1
ATOM 747 O O . LEU A 1 94 ? -4.597 -5.031 0.475 1.00 98.38 94 LEU A O 1
ATOM 751 N N . LEU A 1 95 ? -4.450 -5.777 -1.639 1.00 98.00 95 LEU A N 1
ATOM 752 C CA . LEU A 1 95 ? -4.203 -7.172 -1.265 1.00 98.00 95 LEU A CA 1
ATOM 753 C C . LEU A 1 95 ? -2.749 -7.434 -0.856 1.00 98.00 95 LEU A C 1
ATOM 755 O O . LEU A 1 95 ? -2.487 -8.422 -0.170 1.00 98.00 95 LEU A O 1
ATOM 759 N N . GLY A 1 96 ? -1.825 -6.560 -1.255 1.00 97.62 96 GLY A N 1
ATOM 760 C CA . GLY A 1 96 ? -0.405 -6.665 -0.948 1.00 97.62 96 GLY A CA 1
ATOM 761 C C . GLY A 1 96 ? -0.028 -5.958 0.350 1.00 97.62 96 GLY A C 1
ATOM 762 O O . GLY A 1 96 ? 0.323 -6.616 1.329 1.00 97.62 96 GLY A O 1
ATOM 763 N N . VAL A 1 97 ? -0.077 -4.625 0.361 1.00 98.25 97 VAL A N 1
ATOM 764 C CA . VAL A 1 97 ? 0.404 -3.805 1.488 1.00 98.25 97 VAL A CA 1
ATOM 765 C C . VAL A 1 97 ? -0.639 -3.688 2.601 1.00 98.25 97 VAL A C 1
ATOM 767 O O . VAL A 1 97 ? -0.361 -4.062 3.740 1.00 98.25 97 VAL A O 1
ATOM 770 N N . VAL A 1 98 ? -1.853 -3.222 2.292 1.00 98.44 98 VAL A N 1
ATOM 771 C CA . VAL A 1 98 ? -2.896 -2.949 3.299 1.00 98.44 98 VAL A CA 1
ATOM 772 C C . VAL A 1 98 ? -3.303 -4.226 4.023 1.00 98.44 98 VAL A C 1
ATOM 774 O O . VAL A 1 98 ? -3.377 -4.240 5.256 1.00 98.44 98 VAL A O 1
ATOM 777 N N . LYS A 1 99 ? -3.520 -5.317 3.277 1.00 98.25 99 LYS A N 1
ATOM 778 C CA . LYS A 1 99 ? -3.784 -6.634 3.862 1.00 98.25 99 LYS A CA 1
ATOM 779 C C . LYS A 1 99 ? -2.660 -7.044 4.808 1.00 98.25 99 LYS A C 1
ATOM 781 O O . LYS A 1 99 ? -2.936 -7.346 5.966 1.00 98.25 99 LYS A O 1
ATOM 786 N N . LYS A 1 100 ? -1.402 -6.997 4.356 1.00 97.62 100 LYS A N 1
ATOM 787 C CA . LYS A 1 100 ? -0.244 -7.365 5.181 1.00 97.62 100 LYS A CA 1
ATOM 788 C C . LYS A 1 100 ? -0.199 -6.578 6.488 1.00 97.62 100 LYS A C 1
ATOM 790 O O . LYS A 1 100 ? -0.097 -7.178 7.551 1.00 97.62 100 LYS A O 1
ATOM 795 N N . VAL A 1 101 ? -0.295 -5.255 6.414 1.00 97.94 101 VAL A N 1
ATOM 796 C CA . VAL A 1 101 ? -0.217 -4.382 7.592 1.00 97.94 101 VAL A CA 1
ATOM 797 C C . VAL A 1 101 ? -1.373 -4.647 8.558 1.00 97.94 101 VAL A C 1
ATOM 799 O O . VAL A 1 101 ? -1.159 -4.760 9.762 1.00 97.94 101 VAL A O 1
ATOM 802 N N . THR A 1 102 ? -2.582 -4.860 8.034 1.00 98.06 102 THR A N 1
ATOM 803 C CA . THR A 1 102 ? -3.748 -5.222 8.856 1.00 98.06 102 THR A CA 1
ATOM 804 C C . THR A 1 102 ? -3.529 -6.546 9.598 1.00 98.06 102 THR A C 1
ATOM 806 O O . THR A 1 102 ? -3.892 -6.665 10.767 1.00 98.06 102 THR A O 1
ATOM 809 N N . HIS A 1 103 ? -2.900 -7.529 8.947 1.00 97.56 103 HIS A N 1
ATOM 810 C CA . HIS A 1 103 ? -2.517 -8.793 9.577 1.00 97.56 103 HIS A CA 1
ATOM 811 C C . HIS A 1 103 ? -1.413 -8.609 10.631 1.00 97.56 103 HIS A C 1
ATOM 813 O O . HIS A 1 103 ? -1.555 -9.127 11.732 1.00 97.56 103 HIS A O 1
ATOM 819 N N . LEU A 1 104 ? -0.377 -7.802 10.369 1.00 97.50 104 LEU A N 1
ATOM 820 C CA . LEU A 1 104 ? 0.674 -7.501 11.356 1.00 97.50 104 LEU A CA 1
ATOM 821 C C . LEU A 1 104 ? 0.108 -6.922 12.661 1.00 97.50 104 LEU A C 1
ATOM 823 O O . LEU A 1 104 ? 0.583 -7.236 13.750 1.00 97.50 104 LEU A O 1
ATOM 827 N N . TRP A 1 105 ? -0.923 -6.087 12.571 1.00 98.25 105 TRP A N 1
ATOM 828 C CA . TRP A 1 105 ? -1.546 -5.486 13.748 1.00 98.25 105 TRP A CA 1
ATOM 829 C C . TRP A 1 105 ? -2.390 -6.465 14.572 1.00 98.25 105 TRP A C 1
ATOM 831 O O . TRP A 1 105 ? -2.545 -6.264 15.776 1.00 98.25 105 TRP A O 1
ATOM 841 N N . LEU A 1 106 ? -2.964 -7.500 13.955 1.00 97.12 106 LEU A N 1
ATOM 842 C CA . LEU A 1 106 ? -4.039 -8.295 14.562 1.00 97.12 106 LEU A CA 1
ATOM 843 C C . LEU A 1 106 ? -3.708 -9.781 14.736 1.00 97.12 106 LEU A C 1
ATOM 845 O O . LEU A 1 106 ? -4.345 -10.447 15.552 1.00 97.12 106 LEU A O 1
ATOM 849 N N . ASP A 1 107 ? -2.743 -10.313 13.992 1.00 96.12 107 ASP A N 1
ATOM 850 C CA . ASP A 1 107 ? -2.363 -11.722 14.052 1.00 96.12 107 ASP A CA 1
ATOM 851 C C . ASP A 1 107 ? -1.457 -11.982 15.262 1.00 96.12 107 ASP A C 1
ATOM 853 O O . ASP A 1 107 ? -0.514 -11.240 15.545 1.00 96.12 107 ASP A O 1
ATOM 857 N N . SER A 1 108 ? -1.718 -13.076 15.982 1.00 94.44 108 SER A N 1
ATOM 858 C CA . SER A 1 108 ? -0.977 -13.448 17.195 1.00 94.44 108 SER A CA 1
ATOM 859 C C . SER A 1 108 ? 0.505 -13.743 16.944 1.00 94.44 108 SER A C 1
ATOM 861 O O . SER A 1 108 ? 1.302 -13.730 17.881 1.00 94.44 108 SER A O 1
ATOM 863 N N . THR A 1 109 ? 0.908 -13.947 15.688 1.00 94.12 109 THR A N 1
ATOM 864 C CA . THR A 1 109 ? 2.315 -14.062 15.275 1.00 94.12 109 THR A CA 1
ATOM 865 C C . THR A 1 109 ? 3.135 -12.825 15.623 1.00 94.12 109 THR A C 1
ATOM 867 O O . THR A 1 109 ? 4.348 -12.925 15.759 1.00 94.12 109 THR A O 1
ATOM 870 N N . SER A 1 110 ? 2.482 -11.673 15.781 1.00 94.25 110 SER A N 1
ATOM 871 C CA . SER A 1 110 ? 3.118 -10.401 16.114 1.00 94.25 110 SER A CA 1
ATOM 872 C C . SER A 1 110 ? 2.941 -10.009 17.584 1.00 94.25 110 SER A C 1
ATOM 874 O O . SER A 1 110 ? 3.175 -8.858 17.923 1.00 94.25 110 SER A O 1
ATOM 876 N N . HIS A 1 111 ? 2.530 -10.923 18.472 1.00 94.81 111 HIS A N 1
ATOM 877 C CA . HIS A 1 111 ? 2.188 -10.603 19.868 1.00 94.81 111 HIS A CA 1
ATOM 878 C C . HIS A 1 111 ? 3.298 -9.911 20.680 1.00 94.81 111 HIS A C 1
ATOM 880 O O . HIS A 1 111 ? 2.996 -9.232 21.662 1.00 94.81 111 HIS A O 1
ATOM 886 N N . ASP A 1 112 ? 4.557 -10.100 20.288 1.00 95.44 112 ASP A N 1
ATOM 887 C CA . ASP A 1 112 ? 5.757 -9.507 20.881 1.00 95.44 112 ASP A CA 1
ATOM 888 C C . ASP A 1 112 ? 6.107 -8.128 20.289 1.00 95.44 112 ASP A C 1
ATOM 890 O O . ASP A 1 112 ? 7.038 -7.466 20.748 1.00 95.44 112 ASP A O 1
ATOM 894 N N . LYS A 1 113 ? 5.388 -7.686 19.252 1.00 97.44 113 LYS A N 1
ATOM 895 C CA . LYS A 1 113 ? 5.700 -6.476 18.489 1.00 97.44 113 LYS A CA 1
ATOM 896 C C . LYS A 1 113 ? 4.950 -5.250 19.010 1.00 97.44 113 LYS A C 1
ATOM 898 O O . LYS A 1 113 ? 3.791 -5.350 19.411 1.00 97.44 113 LYS A O 1
ATOM 903 N N . PRO A 1 114 ? 5.557 -4.052 18.922 1.00 96.75 114 PRO A N 1
ATOM 904 C CA . PRO A 1 114 ? 4.955 -2.817 19.431 1.00 96.75 114 PRO A CA 1
ATOM 905 C C . PRO A 1 114 ? 3.679 -2.394 18.688 1.00 96.75 114 PRO A C 1
ATOM 907 O O . PRO A 1 114 ? 2.856 -1.675 19.248 1.00 96.75 114 PRO A O 1
ATOM 910 N N . TYR A 1 115 ? 3.498 -2.826 17.439 1.00 96.81 115 TYR A N 1
ATOM 911 C CA . TYR A 1 115 ? 2.313 -2.531 16.627 1.00 96.81 115 TYR A CA 1
ATOM 912 C C . TYR A 1 115 ? 1.145 -3.500 16.855 1.00 96.81 115 TYR A C 1
ATOM 914 O O . TYR A 1 115 ? 0.083 -3.325 16.255 1.00 96.81 115 TYR A O 1
ATOM 922 N N . TYR A 1 116 ? 1.321 -4.532 17.683 1.00 98.12 116 TYR A N 1
ATOM 923 C CA . TYR A 1 116 ? 0.292 -5.540 17.888 1.00 98.12 116 TYR A CA 1
ATOM 924 C C . TYR A 1 116 ? -0.830 -5.044 18.797 1.00 98.12 116 TYR A C 1
ATOM 926 O O . TYR A 1 116 ? -0.632 -4.667 19.952 1.00 98.12 116 TYR A O 1
ATOM 934 N N . ILE A 1 117 ? -2.046 -5.114 18.267 1.00 97.50 117 ILE A N 1
ATOM 935 C CA . ILE A 1 117 ? -3.290 -4.721 18.927 1.00 97.50 117 ILE A CA 1
ATOM 936 C C . ILE A 1 117 ? -4.309 -5.863 18.965 1.00 97.50 117 ILE A C 1
ATOM 938 O O . ILE A 1 117 ? -5.472 -5.624 19.283 1.00 97.50 117 ILE A O 1
ATOM 942 N N . GLY A 1 118 ? -3.902 -7.113 18.706 1.00 95.38 118 GLY A N 1
ATOM 943 C CA . GLY A 1 118 ? -4.821 -8.258 18.654 1.00 95.38 118 GLY A CA 1
ATOM 944 C C . GLY A 1 118 ? -5.636 -8.481 19.941 1.00 95.38 118 GLY A C 1
ATOM 945 O O . GLY A 1 118 ? -6.767 -8.960 19.879 1.00 95.38 118 GLY A O 1
ATOM 946 N N . LYS A 1 119 ? -5.142 -8.027 21.105 1.00 95.00 119 LYS A N 1
ATOM 947 C CA . LYS A 1 119 ? -5.901 -8.032 22.378 1.00 95.00 119 LYS A CA 1
ATOM 948 C C . LYS A 1 119 ? -7.115 -7.089 22.382 1.00 95.00 119 LYS A C 1
ATOM 950 O O . LYS A 1 119 ? -8.032 -7.297 23.163 1.00 95.00 119 LYS A O 1
ATOM 955 N N . LYS A 1 120 ? -7.114 -6.063 21.526 1.00 96.62 120 LYS A N 1
ATOM 956 C CA . LYS A 1 120 ? -8.182 -5.061 21.368 1.00 96.62 120 LYS A CA 1
ATOM 957 C C . LYS A 1 120 ? -8.986 -5.272 20.076 1.00 96.62 120 LYS A C 1
ATOM 959 O O . LYS A 1 120 ? -9.679 -4.363 19.625 1.00 96.62 120 LYS A O 1
ATOM 964 N N . THR A 1 121 ? -8.911 -6.463 19.470 1.00 96.56 121 THR A N 1
ATOM 965 C CA . THR A 1 121 ? -9.630 -6.779 18.219 1.00 96.56 121 THR A CA 1
ATOM 966 C C . THR A 1 121 ? -11.136 -6.565 18.359 1.00 96.56 121 THR A C 1
ATOM 968 O O . THR A 1 121 ? -11.748 -6.021 17.447 1.00 96.56 121 THR A O 1
ATOM 971 N N . SER A 1 122 ? -11.727 -6.915 19.507 1.00 97.31 122 SER A N 1
ATOM 972 C CA . SER A 1 122 ? -13.155 -6.699 19.779 1.00 97.31 122 SER A CA 1
ATOM 973 C C . SER A 1 122 ? -13.5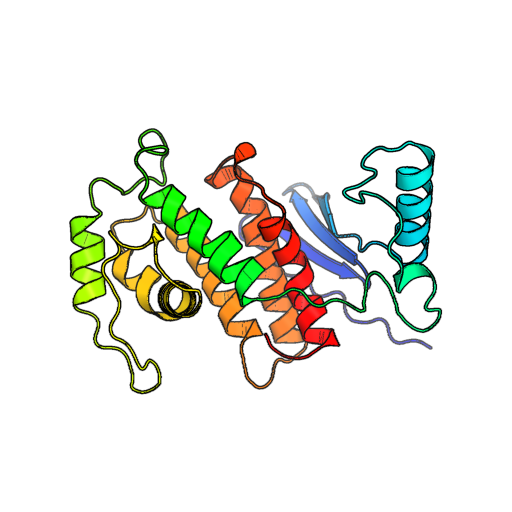49 -5.224 19.730 1.00 97.31 122 SER A C 1
ATOM 975 O O . SER A 1 122 ? -14.607 -4.889 19.208 1.00 97.31 122 SER A O 1
ATOM 977 N N . ASP A 1 123 ? -12.701 -4.323 20.229 1.00 97.75 123 ASP A N 1
ATOM 978 C CA . ASP A 1 123 ? -12.976 -2.884 20.221 1.00 97.75 123 ASP A CA 1
ATOM 979 C C . ASP A 1 123 ? -12.937 -2.325 18.797 1.00 97.75 123 ASP A C 1
ATOM 981 O O . ASP A 1 123 ? -13.811 -1.549 18.405 1.00 97.75 123 ASP A O 1
ATOM 985 N N . VAL A 1 124 ? -11.944 -2.754 18.010 1.00 97.88 124 VAL A N 1
ATOM 986 C CA . VAL A 1 124 ? -11.824 -2.397 16.589 1.00 97.88 124 VAL A CA 1
ATOM 987 C C . VAL A 1 124 ? -13.023 -2.930 15.805 1.00 97.88 124 VAL A C 1
ATOM 989 O O . VAL A 1 124 ? -13.617 -2.188 15.025 1.00 97.88 124 VAL A O 1
ATOM 992 N N . ASP A 1 125 ? -13.420 -4.179 16.049 1.00 97.81 125 ASP A N 1
ATOM 993 C CA . ASP A 1 125 ? -14.546 -4.813 15.365 1.00 97.81 125 ASP A CA 1
ATOM 994 C C . ASP A 1 125 ? -15.880 -4.133 15.681 1.00 97.81 125 ASP A C 1
ATOM 996 O O . ASP A 1 125 ? -16.670 -3.821 14.789 1.00 97.81 125 ASP A O 1
ATOM 1000 N N . ASN A 1 126 ? -16.100 -3.819 16.959 1.00 97.44 126 ASN A N 1
ATOM 1001 C CA . ASN A 1 126 ? -17.281 -3.098 17.417 1.00 97.44 126 ASN A CA 1
ATOM 1002 C C . ASN A 1 126 ? -17.374 -1.699 16.801 1.00 97.44 126 ASN A C 1
ATOM 1004 O O . ASN A 1 126 ? -18.475 -1.222 16.528 1.00 97.44 126 ASN A O 1
ATOM 1008 N N . ARG A 1 127 ? -16.241 -1.016 16.594 1.00 97.62 127 ARG A N 1
ATOM 1009 C CA . ARG A 1 127 ? -16.215 0.277 15.891 1.00 97.62 127 ARG A CA 1
ATOM 1010 C C . ARG A 1 127 ? -16.532 0.094 14.414 1.00 97.62 127 ARG A C 1
ATOM 1012 O O . ARG A 1 127 ? -17.398 0.796 13.903 1.00 97.62 127 ARG A O 1
ATOM 1019 N N . LEU A 1 128 ? -15.888 -0.872 13.764 1.00 97.12 128 LEU A N 1
ATOM 1020 C CA . LEU A 1 128 ? -16.034 -1.141 12.338 1.00 97.12 128 LEU A CA 1
ATOM 1021 C C . LEU A 1 128 ? -17.475 -1.516 11.970 1.00 97.12 128 LEU A C 1
ATOM 1023 O O . LEU A 1 128 ? -18.071 -0.890 11.098 1.00 97.12 128 LEU A O 1
ATOM 1027 N N . THR A 1 129 ? -18.065 -2.484 12.669 1.00 95.44 129 THR A N 1
ATOM 1028 C CA . THR A 1 129 ? -19.420 -3.000 12.392 1.00 95.44 129 THR A CA 1
ATOM 1029 C C . THR A 1 129 ? -20.533 -1.977 12.642 1.00 95.44 129 THR A C 1
ATOM 1031 O O . THR A 1 129 ? -21.618 -2.092 12.068 1.00 95.44 129 THR A O 1
ATOM 1034 N N . LYS A 1 130 ? -20.274 -0.940 13.453 1.00 95.38 130 LYS A N 1
ATOM 1035 C CA . LYS A 1 130 ? -21.205 0.178 13.689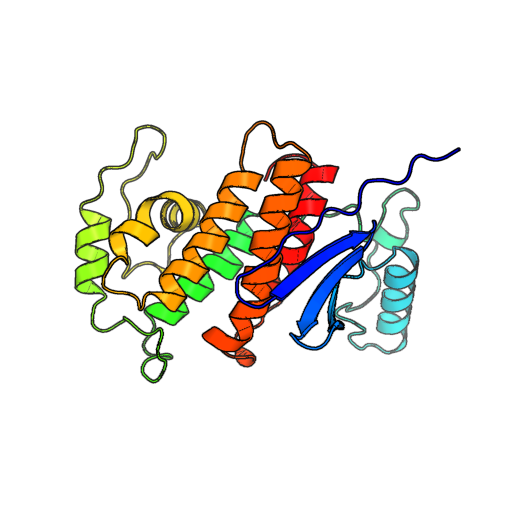 1.00 95.38 130 LYS A CA 1
ATOM 1036 C C . LYS A 1 130 ? -21.173 1.243 12.594 1.00 95.38 130 LYS A C 1
ATOM 1038 O O . LYS A 1 130 ? -22.083 2.076 12.547 1.00 95.38 130 LYS A O 1
ATOM 1043 N N . ILE A 1 131 ? -20.162 1.244 11.724 1.00 94.56 131 ILE A N 1
ATOM 1044 C CA . ILE A 1 131 ? -20.063 2.235 10.652 1.00 94.56 131 ILE A CA 1
ATOM 1045 C C . ILE A 1 131 ? -21.188 2.012 9.643 1.00 94.56 131 ILE A C 1
ATOM 1047 O O . ILE A 1 131 ? -21.375 0.925 9.092 1.00 94.56 131 ILE A O 1
ATOM 1051 N N . LYS A 1 132 ? -21.922 3.090 9.365 1.00 91.38 132 LYS A N 1
ATOM 1052 C CA . LYS A 1 132 ? -22.879 3.147 8.263 1.00 91.38 132 LYS A CA 1
ATOM 1053 C C . LYS A 1 132 ? -22.160 3.716 7.038 1.00 91.38 132 LYS A C 1
ATOM 1055 O O . LYS A 1 132 ? -21.753 4.877 7.091 1.00 91.38 132 LYS A O 1
ATOM 1060 N N . PRO A 1 133 ? -21.956 2.921 5.973 1.00 90.38 133 PRO A N 1
ATOM 1061 C CA . PRO A 1 133 ? -21.277 3.404 4.781 1.00 90.38 133 PRO A CA 1
ATOM 1062 C C . PRO A 1 133 ? -22.048 4.553 4.113 1.00 90.38 133 PRO A C 1
ATOM 1064 O O . PRO A 1 133 ? -23.283 4.545 4.130 1.00 90.38 133 PRO A O 1
ATOM 1067 N N . PRO A 1 134 ? -21.345 5.508 3.481 1.00 85.81 134 PRO A N 1
ATOM 1068 C CA . PRO A 1 134 ? -21.957 6.426 2.529 1.00 85.81 134 PRO A CA 1
ATOM 1069 C C . PRO A 1 134 ? -22.475 5.669 1.297 1.00 85.81 134 PRO A C 1
ATOM 1071 O O . PRO A 1 134 ? -22.060 4.546 1.016 1.00 85.81 134 PRO A O 1
ATOM 1074 N N . THR A 1 135 ? -23.359 6.306 0.529 1.00 87.44 135 THR A N 1
ATOM 1075 C CA . THR A 1 135 ? -24.152 5.675 -0.543 1.00 87.44 135 THR A CA 1
ATOM 1076 C C . THR A 1 135 ? -23.322 5.008 -1.644 1.00 87.44 135 THR A C 1
ATOM 1078 O O . THR A 1 135 ? -23.783 4.056 -2.263 1.00 87.44 135 THR A O 1
ATOM 1081 N N . TYR A 1 136 ? -22.093 5.477 -1.883 1.00 85.75 136 TYR A N 1
ATOM 1082 C CA . TYR A 1 136 ? -21.188 4.908 -2.888 1.00 85.75 136 TYR A CA 1
ATOM 1083 C C . TYR A 1 136 ? -20.491 3.614 -2.432 1.00 85.75 136 TYR A C 1
ATOM 1085 O O . TYR A 1 136 ? -19.897 2.918 -3.254 1.00 85.75 136 TYR A O 1
ATOM 1093 N N . ILE A 1 137 ? -20.568 3.256 -1.144 1.00 87.81 137 ILE A N 1
ATOM 1094 C CA . ILE A 1 137 ? -20.077 1.974 -0.631 1.00 87.81 137 ILE A CA 1
ATOM 1095 C C . ILE A 1 137 ? -21.279 1.048 -0.445 1.00 87.81 137 ILE A C 1
ATOM 1097 O O . ILE A 1 137 ? -22.041 1.148 0.514 1.00 87.81 137 ILE A O 1
ATOM 1101 N N . SER A 1 138 ? -21.443 0.120 -1.386 1.00 83.19 138 SER A N 1
ATOM 1102 C CA . SER A 1 138 ? -22.644 -0.719 -1.501 1.00 83.19 138 SER A CA 1
ATOM 1103 C C . SER A 1 138 ? -22.813 -1.764 -0.394 1.00 83.19 138 SER A C 1
ATOM 1105 O O . SER A 1 138 ? -23.908 -2.297 -0.216 1.00 83.19 138 SER A O 1
ATOM 1107 N N . ARG A 1 139 ? -21.748 -2.093 0.348 1.00 84.94 139 ARG A N 1
ATOM 1108 C CA . ARG A 1 139 ? -21.757 -3.147 1.372 1.00 84.94 139 ARG A CA 1
ATOM 1109 C C . ARG A 1 139 ? -21.337 -2.593 2.724 1.00 84.94 139 ARG A C 1
ATOM 1111 O O . ARG A 1 139 ? -20.387 -1.825 2.823 1.00 84.94 139 ARG A O 1
ATOM 1118 N N . ARG A 1 140 ? -22.028 -3.032 3.777 1.00 89.12 140 ARG A N 1
ATOM 1119 C CA . ARG A 1 140 ? -21.597 -2.779 5.157 1.00 89.12 140 ARG A CA 1
ATOM 1120 C C . ARG A 1 140 ? -20.256 -3.468 5.419 1.00 89.12 140 ARG A C 1
ATOM 1122 O O . ARG A 1 140 ? -20.016 -4.534 4.844 1.00 89.12 140 ARG A O 1
ATOM 1129 N N . PRO A 1 141 ? -19.403 -2.887 6.276 1.00 92.81 141 PRO A N 1
ATOM 1130 C CA . PRO A 1 141 ? -18.138 -3.511 6.617 1.00 92.81 141 PRO A CA 1
ATOM 1131 C C . PRO A 1 141 ? -18.381 -4.864 7.293 1.00 92.81 141 PRO A C 1
ATOM 1133 O O . PRO A 1 141 ? -19.205 -4.983 8.203 1.00 92.81 141 PRO A O 1
ATOM 1136 N N . ARG A 1 142 ? -17.668 -5.889 6.823 1.00 94.38 142 ARG A N 1
ATOM 1137 C CA . ARG A 1 142 ? -17.601 -7.189 7.494 1.00 94.38 142 ARG A CA 1
ATOM 1138 C C . ARG A 1 142 ? -16.740 -7.066 8.752 1.00 94.38 142 ARG A C 1
ATOM 1140 O O . ARG A 1 142 ? -15.914 -6.162 8.850 1.00 94.38 142 ARG A O 1
ATOM 1147 N N . SER A 1 143 ? -16.924 -7.993 9.688 1.00 96.56 143 SER A N 1
ATOM 1148 C CA . SER A 1 143 ? -16.072 -8.111 10.867 1.00 96.56 143 SER A CA 1
ATOM 1149 C C . SER A 1 143 ? -14.584 -8.172 10.495 1.00 96.56 143 SER A C 1
ATOM 1151 O O . SER A 1 143 ? -14.192 -8.835 9.527 1.00 96.56 143 SER A O 1
ATOM 1153 N N . ILE A 1 144 ? -13.749 -7.501 11.292 1.00 96.88 144 ILE A N 1
ATOM 1154 C CA . ILE A 1 144 ? -12.281 -7.529 11.192 1.00 96.88 144 ILE A CA 1
ATOM 1155 C C . ILE A 1 144 ? -11.712 -8.911 11.556 1.00 96.88 144 ILE A C 1
ATOM 1157 O O . ILE A 1 144 ? -10.579 -9.249 11.193 1.00 96.88 144 ILE A O 1
ATOM 1161 N N . VAL A 1 145 ? -12.494 -9.741 12.254 1.00 95.50 145 VAL A N 1
ATOM 1162 C CA . VAL A 1 145 ? -12.136 -11.135 12.543 1.00 95.50 145 VAL A CA 1
ATOM 1163 C C . VAL A 1 145 ? -12.071 -11.944 11.243 1.00 95.50 145 VAL A C 1
ATOM 1165 O O . VAL A 1 145 ? -11.153 -12.740 11.062 1.00 95.50 145 VAL A O 1
ATOM 1168 N N . ASP A 1 146 ? -12.939 -11.634 10.276 1.00 96.19 146 ASP A N 1
ATOM 1169 C CA . ASP A 1 146 ? -13.002 -12.297 8.968 1.00 96.19 146 ASP A CA 1
ATOM 1170 C C . ASP A 1 146 ? -12.025 -11.716 7.927 1.00 96.19 146 ASP A C 1
ATOM 1172 O O . ASP A 1 146 ? -12.119 -12.043 6.738 1.00 96.19 146 ASP A O 1
ATOM 1176 N N . ARG A 1 147 ? -11.081 -10.853 8.339 1.00 96.06 147 ARG A N 1
ATOM 1177 C CA . ARG A 1 147 ? -10.145 -10.138 7.440 1.00 96.06 147 ARG A CA 1
ATOM 1178 C C . ARG A 1 147 ? -9.381 -11.041 6.473 1.00 96.06 147 ARG A C 1
ATOM 1180 O O . ARG A 1 147 ? -9.043 -10.618 5.370 1.00 96.06 147 ARG A O 1
ATOM 1187 N N . ALA A 1 148 ? -9.139 -12.298 6.851 1.00 95.31 148 ALA A N 1
ATOM 1188 C CA . ALA A 1 148 ? -8.471 -13.276 5.995 1.00 95.31 148 ALA A CA 1
ATOM 1189 C C . ALA A 1 148 ? -9.218 -13.493 4.661 1.00 95.31 148 ALA A C 1
ATOM 1191 O O . ALA A 1 148 ? -8.583 -13.714 3.624 1.00 95.31 148 ALA A O 1
ATOM 1192 N N . TYR A 1 149 ? -10.550 -13.361 4.686 1.00 96.00 149 TYR A N 1
ATOM 1193 C CA . TYR A 1 149 ? -11.462 -13.570 3.559 1.00 96.00 149 TYR A CA 1
ATOM 1194 C C . TYR A 1 149 ? -11.912 -12.275 2.876 1.00 96.00 149 TYR A C 1
ATOM 1196 O O . TYR A 1 149 ? -12.726 -12.324 1.945 1.00 96.00 149 TYR A O 1
ATOM 1204 N N . TRP A 1 150 ? -11.422 -11.122 3.332 1.00 97.12 150 TRP A N 1
ATOM 1205 C CA . TRP A 1 150 ? -11.755 -9.843 2.721 1.00 97.12 150 TRP A CA 1
ATOM 1206 C C . TRP A 1 150 ? -11.246 -9.771 1.282 1.00 97.12 150 TRP A C 1
ATOM 1208 O O . TRP A 1 150 ? -10.140 -10.216 0.951 1.00 97.12 150 TRP A O 1
ATOM 1218 N N . LYS A 1 151 ? -12.075 -9.198 0.412 1.00 95.94 151 LYS A N 1
ATOM 1219 C CA . LYS A 1 151 ? -11.714 -8.876 -0.971 1.00 95.94 151 LYS A CA 1
ATOM 1220 C C . LYS A 1 151 ? -11.073 -7.494 -1.045 1.00 95.94 151 LYS A C 1
ATOM 1222 O O . LYS A 1 151 ? -11.132 -6.709 -0.102 1.00 95.94 151 LYS A O 1
ATOM 1227 N N . ALA A 1 152 ? -10.496 -7.166 -2.196 1.00 96.62 152 ALA A N 1
ATOM 1228 C CA . ALA A 1 152 ? -9.810 -5.893 -2.372 1.00 96.62 152 ALA A CA 1
ATOM 1229 C C . ALA A 1 152 ? -10.707 -4.681 -2.069 1.00 96.62 152 ALA A C 1
ATOM 1231 O O . ALA A 1 152 ? -10.279 -3.789 -1.352 1.00 96.62 152 ALA A O 1
ATOM 1232 N N . ASN A 1 153 ? -11.977 -4.682 -2.489 1.00 94.88 153 ASN A N 1
ATOM 1233 C CA . ASN A 1 153 ? -12.910 -3.589 -2.171 1.00 94.88 153 ASN A CA 1
ATOM 1234 C C . ASN A 1 153 ? -13.142 -3.385 -0.661 1.00 94.88 153 ASN A C 1
ATOM 1236 O O . ASN A 1 153 ? -13.366 -2.255 -0.220 1.00 94.88 153 ASN A O 1
ATOM 1240 N N . GLU A 1 154 ? -13.062 -4.448 0.143 1.00 96.44 154 GLU A N 1
ATOM 1241 C CA . GLU A 1 154 ? -13.141 -4.345 1.606 1.00 96.44 154 GLU A CA 1
ATOM 1242 C C . GLU A 1 154 ? -11.862 -3.700 2.158 1.00 96.44 154 GLU A C 1
ATOM 1244 O O . GLU A 1 154 ? -11.953 -2.768 2.953 1.00 96.44 154 GLU A O 1
ATOM 1249 N N . PHE A 1 155 ? -10.683 -4.080 1.649 1.00 97.88 155 PHE A N 1
ATOM 1250 C CA . PHE A 1 155 ? -9.419 -3.413 1.993 1.00 97.88 155 PHE A CA 1
ATOM 1251 C C . PHE A 1 155 ? -9.336 -1.962 1.502 1.00 97.88 155 PHE A C 1
ATOM 1253 O O . PHE A 1 155 ? -8.751 -1.130 2.191 1.00 97.88 155 PHE A O 1
ATOM 1260 N N . ARG A 1 156 ? -9.952 -1.626 0.361 1.00 96.94 156 ARG A N 1
ATOM 1261 C CA . ARG A 1 156 ? -10.088 -0.240 -0.116 1.00 96.94 156 ARG A CA 1
ATOM 1262 C C . ARG A 1 156 ? -10.883 0.589 0.880 1.00 96.94 156 ARG A C 1
ATOM 1264 O O . ARG A 1 156 ? -10.433 1.648 1.304 1.00 96.94 156 ARG A O 1
ATOM 1271 N N . SER A 1 157 ? -12.052 0.084 1.270 1.00 96.19 157 SER A N 1
ATOM 1272 C CA . SER A 1 157 ? -12.931 0.773 2.217 1.00 96.19 157 SER A CA 1
ATOM 1273 C C . SER A 1 157 ? -12.277 0.887 3.596 1.00 96.19 157 SER A C 1
ATOM 1275 O O . SER A 1 157 ? -12.349 1.933 4.241 1.00 96.19 157 SER A O 1
ATOM 1277 N N . TRP A 1 158 ? -11.569 -0.166 4.015 1.00 97.56 158 TRP A N 1
ATOM 1278 C CA . TRP A 1 158 ? -10.744 -0.162 5.215 1.00 97.56 158 TRP A CA 1
ATOM 1279 C C . TRP A 1 158 ? -9.689 0.943 5.169 1.00 97.56 158 TRP A C 1
ATOM 1281 O O . TRP A 1 158 ? -9.713 1.798 6.044 1.00 97.56 158 TRP A O 1
ATOM 1291 N N . LEU A 1 159 ? -8.835 0.979 4.139 1.00 98.06 159 LEU A N 1
ATOM 1292 C CA . LEU A 1 159 ? -7.763 1.971 3.998 1.00 98.06 159 LEU A CA 1
ATOM 1293 C C . LEU A 1 159 ? -8.288 3.414 3.990 1.00 98.06 159 LEU A C 1
ATOM 1295 O O . LEU A 1 159 ? -7.748 4.259 4.698 1.00 98.06 159 LEU A O 1
ATOM 1299 N N . LEU A 1 160 ? -9.304 3.694 3.168 1.00 96.25 160 LEU A N 1
ATOM 1300 C CA . LEU A 1 160 ? -9.701 5.068 2.843 1.00 96.25 160 LEU A CA 1
ATOM 1301 C C . LEU A 1 160 ? -10.740 5.657 3.801 1.00 96.25 160 LEU A C 1
ATOM 1303 O O . LEU A 1 160 ? -10.854 6.877 3.892 1.00 96.25 160 LEU A O 1
ATOM 1307 N N . HIS A 1 161 ? -11.516 4.821 4.498 1.00 94.88 161 HIS A N 1
ATOM 1308 C CA . HIS A 1 161 ? -12.676 5.306 5.253 1.00 94.88 161 HIS A CA 1
ATOM 1309 C C . HIS A 1 161 ? -12.741 4.802 6.691 1.00 94.88 161 HIS A C 1
ATOM 1311 O O . HIS A 1 161 ? -13.185 5.540 7.570 1.00 94.88 161 HIS A O 1
ATOM 1317 N N . TYR A 1 162 ? -12.346 3.554 6.957 1.00 96.38 162 TYR A N 1
ATOM 1318 C CA . TYR A 1 162 ? -12.688 2.914 8.233 1.00 96.38 162 TYR A CA 1
ATOM 1319 C C . TYR A 1 162 ? -11.511 2.751 9.186 1.00 96.38 162 TYR A C 1
ATOM 1321 O O . TYR A 1 162 ? -11.694 2.887 10.395 1.00 96.38 162 TYR A O 1
ATOM 1329 N N . SER A 1 163 ? -10.306 2.488 8.682 1.00 97.12 163 SER A N 1
ATOM 1330 C CA . SER A 1 163 ? -9.165 2.121 9.520 1.00 97.12 163 SER A CA 1
ATOM 1331 C C . SER A 1 163 ? -8.806 3.223 10.512 1.00 97.12 163 SER A C 1
ATOM 1333 O O . SER A 1 163 ? -8.666 2.944 11.696 1.00 97.12 163 SER A O 1
ATOM 1335 N N . LEU A 1 164 ? -8.712 4.482 10.069 1.00 96.75 164 LEU A N 1
ATOM 1336 C CA . LEU A 1 164 ? -8.312 5.598 10.934 1.00 96.75 164 LEU A CA 1
ATOM 1337 C C . LEU A 1 164 ? -9.264 5.808 12.128 1.00 96.75 164 LEU A C 1
ATOM 1339 O O . LEU A 1 164 ? -8.781 5.757 13.263 1.00 96.75 164 LEU A O 1
ATOM 1343 N N . PRO A 1 165 ? -10.592 5.970 11.946 1.00 96.38 165 PRO A N 1
ATOM 1344 C CA . PRO A 1 165 ? -11.502 6.112 13.084 1.00 96.38 165 PRO A CA 1
ATOM 1345 C C . PRO A 1 165 ? -11.595 4.837 13.935 1.00 96.38 165 PRO A C 1
ATOM 1347 O O . PRO A 1 165 ? -11.750 4.925 15.154 1.00 96.38 165 PRO A O 1
ATOM 1350 N N . CYS A 1 166 ? -11.460 3.646 13.339 1.00 97.88 166 CYS A N 1
ATOM 1351 C CA . CYS A 1 166 ? -11.484 2.400 14.109 1.00 97.88 166 CYS A CA 1
ATOM 1352 C C . CYS A 1 166 ? -10.241 2.245 14.996 1.00 97.88 166 CYS A C 1
ATOM 1354 O O . CYS A 1 166 ? -10.362 1.799 16.137 1.00 97.88 166 CYS A O 1
ATOM 1356 N N . LEU A 1 167 ? -9.065 2.645 14.506 1.00 98.00 167 LEU A N 1
ATOM 1357 C CA . LEU A 1 167 ? -7.772 2.445 15.168 1.00 98.00 167 LEU A CA 1
ATOM 1358 C C . LEU A 1 167 ? -7.370 3.597 16.103 1.00 98.00 167 LEU A C 1
ATOM 1360 O O . LEU A 1 167 ? -6.483 3.414 16.938 1.00 98.00 167 LEU A O 1
ATOM 1364 N N . ALA A 1 168 ? -8.015 4.763 16.006 1.00 97.06 168 ALA A N 1
ATOM 1365 C CA . ALA A 1 168 ? -7.719 5.927 16.841 1.00 97.06 168 ALA A CA 1
ATOM 1366 C C . ALA A 1 168 ? -7.805 5.604 18.349 1.00 97.06 168 ALA A C 1
ATOM 1368 O O . ALA A 1 168 ? -8.818 5.108 18.846 1.00 97.06 168 ALA A O 1
ATOM 1369 N N . GLY A 1 169 ? -6.721 5.862 19.087 1.00 96.88 169 GLY A N 1
ATOM 1370 C CA . GLY A 1 169 ? -6.612 5.547 20.520 1.00 96.88 169 GLY A CA 1
ATOM 1371 C C . GLY A 1 169 ? -6.434 4.055 20.852 1.00 96.88 169 GLY A C 1
ATOM 1372 O O . GLY A 1 169 ? -6.360 3.696 22.026 1.00 96.88 169 GLY A O 1
ATOM 1373 N N . ILE A 1 170 ? -6.358 3.180 19.843 1.00 97.94 170 ILE A N 1
ATOM 1374 C CA . ILE A 1 170 ? -6.090 1.742 19.996 1.00 97.94 170 ILE A CA 1
ATOM 1375 C C . ILE A 1 170 ? -4.688 1.415 19.484 1.00 97.94 170 ILE A C 1
ATOM 1377 O O . ILE A 1 170 ? -3.890 0.848 20.230 1.00 97.94 170 ILE A O 1
ATOM 1381 N N . LEU A 1 171 ? -4.399 1.781 18.232 1.00 98.12 171 LEU A N 1
ATOM 1382 C CA . LEU A 1 171 ? -3.092 1.608 17.608 1.00 98.12 171 LEU A CA 1
ATOM 1383 C C . LEU A 1 171 ? -2.141 2.717 18.085 1.00 98.12 171 LEU A C 1
ATOM 1385 O O . LEU A 1 171 ? -2.554 3.883 18.101 1.00 98.12 171 LEU A O 1
ATOM 1389 N N . PRO A 1 172 ? -0.882 2.406 18.459 1.00 98.00 172 PRO A N 1
ATOM 1390 C CA . PRO A 1 172 ? 0.069 3.438 18.845 1.00 98.00 172 PRO A CA 1
ATOM 1391 C C . PRO A 1 172 ? 0.233 4.487 17.744 1.00 98.00 172 PRO A C 1
ATOM 1393 O O . PRO A 1 172 ? 0.290 4.164 16.555 1.00 98.00 172 PRO A O 1
ATOM 1396 N N . TYR A 1 173 ? 0.315 5.752 18.158 1.00 97.56 173 TYR A N 1
ATOM 1397 C CA . TYR A 1 173 ? 0.212 6.903 17.260 1.00 97.56 173 TYR A CA 1
ATOM 1398 C C . TYR A 1 173 ? 1.209 6.867 16.097 1.00 97.56 173 TYR A C 1
ATOM 1400 O O . TYR A 1 173 ? 0.849 7.231 14.983 1.00 97.56 173 TYR A O 1
ATOM 1408 N N . VAL A 1 174 ? 2.429 6.372 16.325 1.00 97.31 174 VAL A N 1
ATOM 1409 C CA . VAL A 1 174 ? 3.453 6.246 15.278 1.00 97.31 174 VAL A CA 1
ATOM 1410 C C . VAL A 1 174 ? 2.983 5.379 14.100 1.00 97.31 174 VAL A C 1
ATOM 1412 O O . VAL A 1 174 ? 3.107 5.796 12.952 1.00 97.31 174 VAL A O 1
ATOM 1415 N N . PHE A 1 175 ? 2.342 4.233 14.360 1.00 98.19 175 PHE A N 1
ATOM 1416 C CA . PHE A 1 175 ? 1.830 3.345 13.309 1.00 98.19 175 PHE A CA 1
ATOM 1417 C C . PHE A 1 175 ? 0.556 3.897 12.665 1.00 98.19 175 PHE A C 1
ATOM 1419 O O . PHE A 1 175 ? 0.345 3.722 11.467 1.00 98.19 175 PHE A O 1
ATOM 1426 N N . LEU A 1 176 ? -0.281 4.598 13.439 1.00 98.12 176 LEU A N 1
ATOM 1427 C CA . LEU A 1 176 ? -1.477 5.257 12.910 1.00 98.12 176 LEU A CA 1
ATOM 1428 C C . LEU A 1 176 ? -1.110 6.402 11.954 1.00 98.12 176 LEU A C 1
ATOM 1430 O O . LEU A 1 176 ? -1.694 6.512 10.877 1.00 98.12 176 LEU A O 1
ATOM 1434 N N . LYS A 1 177 ? -0.119 7.224 12.327 1.00 97.50 177 LYS A N 1
ATOM 1435 C CA . LYS A 1 177 ? 0.437 8.292 11.487 1.00 97.50 177 LYS A CA 1
ATOM 1436 C C . LYS A 1 177 ? 1.032 7.711 10.205 1.00 97.50 177 LYS A C 1
ATOM 1438 O O . LYS A 1 177 ? 0.723 8.203 9.124 1.00 97.50 177 LYS A O 1
ATOM 1443 N N . HIS A 1 178 ? 1.823 6.646 10.323 1.00 97.81 178 HIS A N 1
ATOM 1444 C CA . HIS A 1 178 ? 2.412 5.949 9.180 1.00 97.81 178 HIS A CA 1
ATOM 1445 C C . HIS A 1 178 ? 1.342 5.389 8.227 1.00 97.81 178 HIS A C 1
ATOM 1447 O O . HIS A 1 178 ? 1.398 5.626 7.023 1.00 97.81 178 HIS A O 1
ATOM 1453 N N . HIS A 1 179 ? 0.285 4.758 8.749 1.00 98.19 179 HIS A N 1
ATOM 1454 C CA . HIS A 1 179 ? -0.851 4.312 7.930 1.00 98.19 179 HIS A CA 1
ATOM 1455 C C . HIS A 1 179 ? -1.603 5.470 7.261 1.00 98.19 179 HIS A C 1
ATOM 1457 O O . HIS A 1 179 ? -2.038 5.350 6.116 1.00 98.19 179 HIS A O 1
ATOM 1463 N N . CYS A 1 180 ? -1.729 6.609 7.948 1.00 97.94 180 CYS A N 1
ATOM 1464 C CA . CYS A 1 180 ? -2.335 7.815 7.389 1.00 97.94 180 CYS A CA 1
ATOM 1465 C C . CYS A 1 180 ? -1.552 8.344 6.176 1.00 97.94 180 CYS A C 1
ATOM 1467 O O . CYS A 1 180 ? -2.174 8.772 5.204 1.00 97.94 180 CYS A O 1
ATOM 1469 N N . MET A 1 181 ? -0.214 8.256 6.179 1.00 97.12 181 MET A N 1
ATOM 1470 C CA . MET A 1 181 ? 0.604 8.623 5.013 1.00 97.12 181 MET A CA 1
ATOM 1471 C C . MET A 1 181 ? 0.240 7.782 3.784 1.00 97.12 181 MET A C 1
ATOM 1473 O O . MET A 1 181 ? -0.009 8.343 2.718 1.00 97.12 181 MET A O 1
ATOM 1477 N N . LEU A 1 182 ? 0.132 6.455 3.943 1.00 98.44 182 LEU A N 1
ATOM 1478 C CA . LEU A 1 182 ? -0.292 5.568 2.854 1.00 98.44 182 LEU A CA 1
ATOM 1479 C C . LEU A 1 182 ? -1.709 5.904 2.381 1.00 98.44 182 LEU A C 1
ATOM 1481 O O . LEU A 1 182 ? -1.931 6.056 1.184 1.00 98.44 182 LEU A O 1
ATOM 1485 N N . ALA A 1 183 ? -2.664 6.038 3.306 1.00 98.38 183 ALA A N 1
ATOM 1486 C CA . ALA A 1 183 ? -4.046 6.370 2.963 1.00 98.38 183 ALA A CA 1
ATOM 1487 C C . ALA A 1 183 ? -4.139 7.695 2.187 1.00 98.38 183 ALA A C 1
ATOM 1489 O O . ALA A 1 183 ? -4.861 7.770 1.196 1.00 98.38 183 ALA A O 1
ATOM 1490 N N . THR A 1 184 ? -3.361 8.701 2.597 1.00 98.06 184 THR A N 1
ATOM 1491 C CA . THR A 1 184 ? -3.302 10.021 1.955 1.00 98.06 184 THR A CA 1
ATOM 1492 C C . THR A 1 184 ? -2.730 9.923 0.546 1.00 98.06 184 THR A C 1
ATOM 1494 O O . THR A 1 184 ? -3.374 10.367 -0.401 1.00 98.06 184 THR A O 1
ATOM 1497 N N . ALA A 1 185 ? -1.570 9.282 0.379 1.00 97.88 185 ALA A N 1
ATOM 1498 C CA . ALA A 1 185 ? -0.944 9.134 -0.931 1.00 97.88 185 ALA A CA 1
ATOM 1499 C C . ALA A 1 185 ? -1.846 8.397 -1.926 1.00 97.88 185 ALA A C 1
ATOM 1501 O O . ALA A 1 185 ? -2.024 8.822 -3.063 1.00 97.88 185 ALA A O 1
ATOM 1502 N N . ILE A 1 186 ? -2.457 7.300 -1.478 1.00 98.31 186 ILE A N 1
ATOM 1503 C CA . ILE A 1 186 ? -3.352 6.502 -2.312 1.00 98.31 186 ILE A CA 1
ATOM 1504 C C . ILE A 1 186 ? -4.627 7.276 -2.648 1.00 98.31 186 ILE A C 1
ATOM 1506 O O . ILE A 1 186 ? -5.080 7.213 -3.784 1.00 98.31 186 ILE A O 1
ATOM 1510 N N . PHE A 1 187 ? -5.191 8.032 -1.703 1.00 97.75 187 PHE A N 1
ATOM 1511 C CA . PHE A 1 187 ? -6.337 8.897 -1.980 1.00 97.75 187 PHE A CA 1
ATOM 1512 C C . PHE A 1 187 ? -6.024 9.932 -3.072 1.00 97.75 187 PHE A C 1
ATOM 1514 O O . PHE A 1 187 ? -6.832 10.115 -3.978 1.00 97.75 187 PHE A O 1
ATOM 1521 N N . MET A 1 188 ? -4.842 10.554 -3.017 1.00 97.62 188 MET A N 1
ATOM 1522 C CA . MET A 1 188 ? -4.379 11.523 -4.018 1.00 97.62 188 MET A CA 1
ATOM 1523 C C . MET A 1 188 ? -4.238 10.900 -5.416 1.00 97.62 188 MET A C 1
ATOM 1525 O O . MET A 1 188 ? -4.654 11.499 -6.400 1.00 97.62 188 MET A O 1
ATOM 1529 N N . LEU A 1 189 ? -3.711 9.676 -5.508 1.00 97.25 189 LEU A N 1
ATOM 1530 C CA . LEU A 1 189 ? -3.525 8.972 -6.786 1.00 97.25 189 LEU A CA 1
ATOM 1531 C C . LEU A 1 189 ? -4.809 8.344 -7.361 1.00 97.25 189 LEU A C 1
ATOM 1533 O O . LEU A 1 189 ? -4.810 7.908 -8.510 1.00 97.25 189 LEU A O 1
ATOM 1537 N N . LEU A 1 190 ? -5.889 8.286 -6.576 1.00 96.62 190 LEU A N 1
ATOM 1538 C CA . LEU A 1 190 ? -7.204 7.764 -6.975 1.00 96.62 190 LEU A CA 1
ATOM 1539 C C . LEU A 1 190 ? -8.177 8.853 -7.450 1.00 96.62 190 LEU A C 1
ATOM 1541 O O . LEU A 1 190 ? -9.346 8.554 -7.712 1.00 96.62 190 LEU A O 1
ATOM 1545 N N . GLN A 1 191 ? -7.758 10.121 -7.479 1.00 94.88 191 GLN A N 1
ATOM 1546 C CA . GLN A 1 191 ? -8.629 11.200 -7.940 1.00 94.88 191 GLN A CA 1
ATOM 1547 C C . GLN A 1 191 ? -8.914 11.066 -9.437 1.00 94.88 191 GLN A C 1
ATOM 1549 O O . GLN A 1 191 ? -8.117 10.513 -10.182 1.00 94.88 191 GLN A O 1
ATOM 1554 N N . GLN A 1 192 ? -10.058 11.585 -9.882 1.00 92.69 192 GLN A N 1
ATOM 1555 C CA . GLN A 1 192 ? -10.434 11.545 -11.297 1.00 92.69 192 GLN A CA 1
ATOM 1556 C C . GLN A 1 192 ? -9.438 12.308 -12.180 1.00 92.69 192 GLN A C 1
ATOM 1558 O O . GLN A 1 192 ? -9.105 11.843 -13.264 1.00 92.69 192 GLN A O 1
ATOM 1563 N N . ASP A 1 193 ? -8.946 13.441 -11.684 1.00 92.75 193 ASP A N 1
ATOM 1564 C CA . ASP A 1 193 ? -7.926 14.259 -12.325 1.00 92.75 193 ASP A CA 1
ATOM 1565 C C . ASP A 1 193 ? -6.775 14.442 -11.334 1.00 92.75 193 ASP A C 1
ATOM 1567 O O . ASP A 1 193 ? -6.978 14.923 -10.216 1.00 92.75 193 ASP A O 1
ATOM 1571 N N . VAL A 1 194 ? -5.569 14.034 -11.729 1.00 93.00 194 VAL A N 1
ATOM 1572 C CA . VAL A 1 194 ? -4.378 14.069 -10.872 1.00 93.00 194 VAL A CA 1
ATOM 1573 C C . VAL A 1 194 ? -3.325 14.939 -11.556 1.00 93.00 194 VAL A C 1
ATOM 1575 O O . VAL A 1 194 ? -2.788 14.571 -12.599 1.00 93.00 194 VAL A O 1
ATOM 1578 N N . SER A 1 195 ? -3.040 16.113 -10.989 1.00 93.81 195 SER A N 1
ATOM 1579 C CA . SER A 1 195 ? -1.994 17.007 -11.501 1.00 93.81 195 SER A CA 1
ATOM 1580 C C . SER A 1 195 ? -0.596 16.511 -11.125 1.00 93.81 195 SER A C 1
ATOM 1582 O O . SER A 1 195 ? -0.430 15.761 -10.161 1.00 93.81 195 SER A O 1
ATOM 1584 N N . SER A 1 196 ? 0.433 16.980 -11.834 1.00 90.00 196 SER A N 1
ATOM 1585 C CA . SER A 1 196 ? 1.831 16.641 -11.534 1.00 90.00 196 SER A CA 1
ATOM 1586 C C . SER A 1 196 ? 2.226 16.958 -10.084 1.00 90.00 196 SER A C 1
ATOM 1588 O O . SER A 1 196 ? 2.888 16.137 -9.456 1.00 90.00 196 SER A O 1
ATOM 1590 N N . ASP A 1 197 ? 1.744 18.068 -9.514 1.00 88.62 197 ASP A N 1
ATOM 1591 C CA . ASP A 1 197 ? 2.006 18.438 -8.112 1.00 88.62 197 ASP A CA 1
ATOM 1592 C C . ASP A 1 197 ? 1.393 17.432 -7.119 1.00 88.62 197 ASP A C 1
ATOM 1594 O O . ASP A 1 197 ? 1.982 17.108 -6.080 1.00 88.62 197 ASP A O 1
ATOM 1598 N N . ILE A 1 198 ? 0.201 16.909 -7.436 1.00 91.56 198 ILE A N 1
ATOM 1599 C CA . ILE A 1 198 ? -0.473 15.882 -6.632 1.00 91.56 198 ILE A CA 1
ATOM 1600 C C . ILE A 1 198 ? 0.291 14.560 -6.734 1.00 91.56 198 ILE A C 1
ATOM 1602 O O . ILE A 1 198 ? 0.555 13.938 -5.702 1.00 91.56 198 ILE A O 1
ATOM 1606 N N . ILE A 1 199 ? 0.688 14.153 -7.949 1.00 90.19 199 ILE A N 1
ATOM 1607 C CA . ILE A 1 199 ? 1.510 12.952 -8.179 1.00 90.19 199 ILE A CA 1
ATOM 1608 C C . ILE A 1 199 ? 2.801 13.041 -7.375 1.00 90.19 199 ILE A C 1
ATOM 1610 O O . ILE A 1 199 ? 3.207 12.073 -6.728 1.00 90.19 199 ILE A O 1
ATOM 1614 N N . GLU A 1 200 ? 3.447 14.199 -7.398 1.00 86.94 200 GLU A N 1
ATOM 1615 C CA . GLU A 1 200 ? 4.707 14.407 -6.712 1.00 86.94 200 GLU A CA 1
ATOM 1616 C C . GLU A 1 200 ? 4.554 14.334 -5.191 1.00 86.94 200 GLU A C 1
ATOM 1618 O O . GLU A 1 200 ? 5.285 13.598 -4.523 1.00 86.94 200 GLU A O 1
ATOM 1623 N N . THR A 1 201 ? 3.544 15.012 -4.650 1.00 88.56 201 THR A N 1
ATOM 1624 C CA . THR A 1 201 ? 3.247 14.979 -3.214 1.00 88.56 201 THR A CA 1
ATOM 1625 C C . THR A 1 201 ? 2.889 13.560 -2.757 1.00 88.56 201 THR A C 1
ATOM 1627 O O . THR A 1 201 ? 3.366 13.093 -1.720 1.00 88.56 201 THR A O 1
ATOM 1630 N N . ALA A 1 202 ? 2.098 12.826 -3.543 1.00 93.62 202 ALA A N 1
ATOM 1631 C CA . ALA A 1 202 ? 1.776 11.432 -3.255 1.00 93.62 202 ALA A CA 1
ATOM 1632 C C . ALA A 1 202 ? 3.020 10.533 -3.315 1.00 93.62 202 ALA A C 1
ATOM 1634 O O . ALA A 1 202 ? 3.240 9.728 -2.410 1.00 93.62 202 ALA A O 1
ATOM 1635 N N . SER A 1 203 ? 3.870 10.708 -4.331 1.00 90.50 203 SER A N 1
ATOM 1636 C CA . SER A 1 203 ? 5.151 9.996 -4.455 1.00 90.50 203 SER A CA 1
ATOM 1637 C C . SER A 1 203 ? 6.044 10.254 -3.245 1.00 90.50 203 SER A C 1
ATOM 1639 O O . SER A 1 203 ? 6.701 9.335 -2.752 1.00 90.50 203 SER A O 1
ATOM 1641 N N . TRP A 1 204 ? 6.010 11.477 -2.708 1.00 86.50 204 TRP A N 1
ATOM 1642 C CA . TRP A 1 204 ? 6.725 11.808 -1.487 1.00 86.50 204 TRP A CA 1
ATOM 1643 C C . TRP A 1 204 ? 6.217 11.035 -0.276 1.00 86.50 204 TRP A C 1
ATOM 1645 O O . TRP A 1 204 ? 7.013 10.402 0.422 1.00 86.50 204 TRP A O 1
ATOM 1655 N N . TYR A 1 205 ? 4.901 11.011 -0.059 1.00 92.12 205 TYR A N 1
ATOM 1656 C CA . TYR A 1 205 ? 4.315 10.223 1.024 1.00 92.12 205 TYR A CA 1
ATOM 1657 C C . TYR A 1 205 ? 4.628 8.727 0.889 1.00 92.12 205 TYR A C 1
ATOM 1659 O O . TYR A 1 205 ? 4.917 8.084 1.896 1.00 92.12 205 TYR A O 1
ATOM 1667 N N . LEU A 1 206 ? 4.620 8.169 -0.328 1.00 94.44 206 LEU A N 1
ATOM 1668 C CA . LEU A 1 206 ? 4.953 6.758 -0.564 1.00 94.44 206 LEU A CA 1
ATOM 1669 C C . LEU A 1 206 ? 6.431 6.464 -0.285 1.00 94.44 206 LEU A C 1
ATOM 1671 O O . LEU A 1 206 ? 6.741 5.460 0.353 1.00 94.44 206 LEU A O 1
ATOM 1675 N N . ALA A 1 207 ? 7.341 7.348 -0.695 1.00 89.19 207 ALA A N 1
ATOM 1676 C CA . ALA A 1 207 ? 8.763 7.200 -0.402 1.00 89.19 207 ALA A CA 1
ATOM 1677 C C . ALA A 1 207 ? 9.053 7.262 1.105 1.00 89.19 207 ALA A C 1
ATOM 1679 O O . ALA A 1 207 ? 9.781 6.410 1.618 1.00 89.19 207 ALA A O 1
ATOM 1680 N N . GLN A 1 208 ? 8.443 8.212 1.824 1.00 87.81 208 GLN A N 1
ATOM 1681 C CA . GLN A 1 208 ? 8.546 8.281 3.287 1.00 87.81 208 GLN A CA 1
ATOM 1682 C C . GLN A 1 208 ? 7.941 7.041 3.948 1.00 87.81 208 GLN A C 1
ATOM 1684 O O . GLN A 1 208 ? 8.561 6.443 4.825 1.00 87.81 208 GLN A O 1
ATOM 1689 N N . TYR A 1 209 ? 6.777 6.591 3.472 1.00 95.00 209 TYR A N 1
ATOM 1690 C CA . TYR A 1 209 ? 6.136 5.381 3.972 1.00 95.00 209 TYR A CA 1
ATOM 1691 C C . TYR A 1 209 ? 7.062 4.165 3.866 1.00 95.00 209 TYR A C 1
ATOM 1693 O O . TYR A 1 209 ? 7.225 3.447 4.850 1.00 95.00 209 TYR A O 1
ATOM 1701 N N . VAL A 1 210 ? 7.695 3.948 2.707 1.00 93.31 210 VAL A N 1
ATOM 1702 C CA . VAL A 1 210 ? 8.615 2.821 2.478 1.00 93.31 210 VAL A CA 1
ATOM 1703 C C . VAL A 1 210 ? 9.880 2.938 3.332 1.00 93.31 210 VAL A C 1
ATOM 1705 O O . VAL A 1 210 ? 10.299 1.936 3.913 1.00 93.31 210 VAL A O 1
ATOM 1708 N N . LEU A 1 211 ? 10.453 4.141 3.463 1.00 88.69 211 LEU A N 1
ATOM 1709 C CA . LEU A 1 211 ? 11.628 4.393 4.305 1.00 88.69 211 LEU A CA 1
ATOM 1710 C C . LEU A 1 211 ? 11.346 4.074 5.782 1.00 88.69 211 LEU A C 1
ATOM 1712 O O . LEU A 1 211 ? 12.112 3.365 6.434 1.00 88.69 211 LEU A O 1
ATOM 1716 N N . GLU A 1 212 ? 10.231 4.579 6.312 1.00 91.50 212 GLU A N 1
ATOM 1717 C CA . GLU A 1 212 ? 9.839 4.363 7.707 1.00 91.50 212 GLU A CA 1
ATOM 1718 C C . GLU A 1 212 ? 9.393 2.914 7.967 1.00 91.50 212 GLU A C 1
ATOM 1720 O O . GLU A 1 212 ? 9.530 2.416 9.089 1.00 91.50 212 GLU A O 1
ATOM 1725 N N . PHE A 1 213 ? 8.894 2.207 6.943 1.00 95.62 213 PHE A N 1
ATOM 1726 C CA . PHE A 1 213 ? 8.333 0.862 7.088 1.00 95.62 213 PHE A CA 1
ATOM 1727 C C . PHE A 1 213 ? 9.329 -0.117 7.714 1.00 95.62 213 PHE A C 1
ATOM 1729 O O . PHE A 1 213 ? 8.973 -0.848 8.639 1.00 95.62 213 PHE A O 1
ATOM 1736 N N . GLN A 1 214 ? 10.577 -0.127 7.239 1.00 91.50 214 GLN A N 1
ATOM 1737 C CA . GLN A 1 214 ? 11.602 -1.047 7.735 1.00 91.50 214 GLN A CA 1
ATOM 1738 C C . GLN A 1 214 ? 11.868 -0.846 9.232 1.00 91.50 214 GLN A C 1
ATOM 1740 O O . GLN A 1 214 ? 11.957 -1.822 9.974 1.00 91.50 214 GLN A O 1
ATOM 1745 N N . ASN A 1 215 ? 11.937 0.406 9.687 1.00 92.06 215 ASN A N 1
ATOM 1746 C CA . ASN A 1 215 ? 12.182 0.725 11.094 1.00 92.06 215 ASN A CA 1
ATOM 1747 C C . ASN A 1 215 ? 10.982 0.365 11.981 1.00 92.06 215 ASN A C 1
ATOM 1749 O O . ASN A 1 215 ? 11.157 -0.088 13.110 1.00 92.06 215 ASN A O 1
ATOM 1753 N N . LEU A 1 216 ? 9.760 0.546 11.470 1.00 96.19 216 LEU A N 1
ATOM 1754 C CA . LEU A 1 216 ? 8.528 0.311 12.226 1.00 96.19 216 LEU A CA 1
ATOM 1755 C C . LEU A 1 216 ? 8.117 -1.166 12.279 1.00 96.19 216 LEU A C 1
ATOM 1757 O O . LEU A 1 216 ? 7.631 -1.635 13.310 1.00 96.19 216 LEU A O 1
ATOM 1761 N N . TYR A 1 217 ? 8.297 -1.901 11.181 1.00 96.44 217 TYR A N 1
ATOM 1762 C CA . TYR A 1 217 ? 7.794 -3.269 11.027 1.00 96.44 217 TYR A CA 1
ATOM 1763 C C . TYR A 1 217 ? 8.898 -4.327 10.910 1.00 96.44 217 TYR A C 1
ATOM 1765 O O . TYR A 1 217 ? 8.599 -5.520 11.014 1.00 96.44 217 TYR A O 1
ATOM 1773 N N . GLY A 1 218 ? 10.157 -3.915 10.750 1.00 93.00 218 GLY A N 1
ATOM 1774 C CA . GLY A 1 218 ? 11.320 -4.786 10.604 1.00 93.00 218 GLY A CA 1
ATOM 1775 C C . GLY A 1 218 ? 11.615 -5.173 9.152 1.00 93.00 218 GLY A C 1
ATOM 1776 O O . GLY A 1 218 ? 10.719 -5.279 8.315 1.00 93.00 218 GLY A O 1
ATOM 1777 N N . GLU A 1 219 ? 12.889 -5.446 8.871 1.00 92.25 219 GLU A N 1
ATOM 1778 C CA . GLU A 1 219 ? 13.402 -5.796 7.537 1.00 92.25 219 GLU A CA 1
ATOM 1779 C C . GLU A 1 219 ? 12.727 -7.036 6.937 1.00 92.25 219 GLU A C 1
ATOM 1781 O O . GLU A 1 219 ? 12.351 -7.029 5.770 1.00 92.25 219 GLU A O 1
ATOM 1786 N N . LEU A 1 220 ? 12.449 -8.061 7.751 1.00 92.94 220 LEU A N 1
ATOM 1787 C CA . LEU A 1 220 ? 11.747 -9.278 7.312 1.00 92.94 220 LEU A CA 1
ATOM 1788 C C . LEU A 1 220 ? 10.347 -8.997 6.743 1.00 92.94 220 LEU A C 1
ATOM 1790 O O . LEU A 1 220 ? 9.774 -9.828 6.037 1.00 92.94 220 LEU A O 1
ATOM 1794 N N . ASN A 1 221 ? 9.771 -7.832 7.058 1.00 94.38 221 ASN A N 1
ATOM 1795 C CA . ASN A 1 221 ? 8.479 -7.417 6.541 1.00 94.38 221 ASN A CA 1
ATOM 1796 C C . ASN A 1 221 ? 8.559 -6.566 5.265 1.00 94.38 221 ASN A C 1
ATOM 1798 O O . ASN A 1 221 ? 7.511 -6.333 4.654 1.00 94.38 221 ASN A O 1
ATOM 1802 N N . MET A 1 222 ? 9.751 -6.189 4.807 1.00 92.75 222 MET A N 1
ATOM 1803 C CA . MET A 1 222 ? 9.947 -5.542 3.511 1.00 92.75 222 MET A CA 1
ATOM 1804 C C . MET A 1 222 ? 9.692 -6.558 2.394 1.00 92.75 222 MET A C 1
ATOM 1806 O O . MET A 1 222 ? 10.333 -7.601 2.317 1.00 92.75 222 MET A O 1
ATOM 1810 N N . ASN A 1 223 ? 8.705 -6.292 1.540 1.00 90.25 223 ASN A N 1
ATOM 1811 C CA . ASN A 1 223 ? 8.357 -7.163 0.421 1.00 90.25 223 ASN A CA 1
ATOM 1812 C C . ASN A 1 223 ? 8.318 -6.382 -0.893 1.00 90.25 223 ASN A C 1
ATOM 1814 O O . ASN A 1 223 ? 8.381 -5.155 -0.923 1.00 90.25 223 ASN A O 1
ATOM 1818 N N . PHE A 1 224 ? 8.181 -7.117 -1.992 1.00 90.88 224 PHE A N 1
ATOM 1819 C CA . PHE A 1 224 ? 8.148 -6.538 -3.329 1.00 90.88 224 PHE A CA 1
ATOM 1820 C C . PHE A 1 224 ? 7.029 -5.498 -3.514 1.00 90.88 224 PHE A C 1
ATOM 1822 O O . PHE A 1 224 ? 7.267 -4.451 -4.104 1.00 90.88 224 PHE A O 1
ATOM 1829 N N . ASN A 1 225 ? 5.840 -5.727 -2.945 1.00 95.25 225 ASN A N 1
ATOM 1830 C CA . ASN A 1 225 ? 4.722 -4.782 -3.048 1.00 95.25 225 ASN A CA 1
ATOM 1831 C C . ASN A 1 225 ? 5.023 -3.433 -2.373 1.00 95.25 225 ASN A C 1
ATOM 1833 O O . ASN A 1 225 ? 4.572 -2.405 -2.863 1.00 95.25 225 ASN A O 1
ATOM 1837 N N . LEU A 1 226 ? 5.804 -3.415 -1.285 1.00 94.56 226 LEU A N 1
ATOM 1838 C CA . LEU A 1 226 ? 6.267 -2.165 -0.670 1.00 94.56 226 LEU A CA 1
ATOM 1839 C C . LEU A 1 226 ? 7.214 -1.405 -1.597 1.00 94.56 226 LEU A C 1
ATOM 1841 O O . LEU A 1 226 ? 7.073 -0.198 -1.744 1.00 94.56 226 LEU A O 1
ATOM 1845 N N . HIS A 1 227 ? 8.133 -2.106 -2.265 1.00 90.50 227 HIS A N 1
ATOM 1846 C CA . HIS A 1 227 ? 9.010 -1.480 -3.254 1.00 90.50 227 HIS A CA 1
ATOM 1847 C C . HIS A 1 227 ? 8.214 -0.885 -4.424 1.00 90.50 227 HIS A C 1
ATOM 1849 O O . HIS A 1 227 ? 8.482 0.239 -4.837 1.00 90.50 227 HIS A O 1
ATOM 1855 N N . LEU A 1 228 ? 7.197 -1.600 -4.914 1.00 92.25 228 LEU A N 1
ATOM 1856 C CA . LEU A 1 228 ? 6.329 -1.124 -5.993 1.00 92.25 228 LEU A CA 1
ATOM 1857 C C . LEU A 1 228 ? 5.597 0.187 -5.666 1.00 92.25 228 LEU A C 1
ATOM 1859 O O . LEU A 1 228 ? 5.284 0.939 -6.585 1.00 92.25 228 LEU A O 1
ATOM 1863 N N . LEU A 1 229 ? 5.375 0.515 -4.387 1.00 94.62 229 LEU A N 1
ATOM 1864 C CA . LEU A 1 229 ? 4.784 1.804 -4.010 1.00 94.62 229 LEU A CA 1
ATOM 1865 C C . LEU A 1 229 ? 5.605 2.997 -4.517 1.00 94.62 229 LEU A C 1
ATOM 1867 O O . LEU A 1 229 ? 5.027 4.015 -4.880 1.00 94.62 229 LEU A O 1
ATOM 1871 N N . LEU A 1 230 ? 6.932 2.863 -4.594 1.00 91.19 230 LEU A N 1
ATOM 1872 C CA . LEU A 1 230 ? 7.830 3.926 -5.064 1.00 91.19 230 LEU A CA 1
ATOM 1873 C C . LEU A 1 230 ? 7.595 4.300 -6.534 1.00 91.19 230 LEU A C 1
ATOM 1875 O O . LEU A 1 230 ? 7.974 5.386 -6.961 1.00 91.19 230 LEU A O 1
ATOM 1879 N N . HIS A 1 231 ? 6.946 3.414 -7.288 1.00 89.50 231 HIS A N 1
ATOM 1880 C CA . HIS A 1 231 ? 6.730 3.540 -8.727 1.00 89.50 231 HIS A CA 1
ATOM 1881 C C . HIS A 1 231 ? 5.300 3.955 -9.089 1.00 89.50 231 HIS A C 1
ATOM 1883 O O . HIS A 1 231 ? 5.030 4.277 -10.244 1.00 89.50 231 HIS A O 1
ATOM 1889 N N . LEU A 1 232 ? 4.376 3.988 -8.118 1.00 92.94 232 LEU A N 1
ATOM 1890 C CA . LEU A 1 232 ? 2.964 4.297 -8.375 1.00 92.94 232 LEU A CA 1
ATOM 1891 C C . LEU A 1 232 ? 2.760 5.694 -8.967 1.00 92.94 232 LEU A C 1
ATOM 1893 O O . LEU A 1 232 ? 1.942 5.847 -9.868 1.00 92.94 232 LEU A O 1
ATOM 1897 N N . GLY A 1 233 ? 3.516 6.698 -8.511 1.00 91.31 233 GLY A N 1
ATOM 1898 C CA . GLY A 1 233 ? 3.421 8.051 -9.064 1.00 91.31 233 GLY A CA 1
ATOM 1899 C C . GLY A 1 233 ? 3.741 8.091 -10.559 1.00 91.31 233 GLY A C 1
ATOM 1900 O O . GLY A 1 233 ? 2.986 8.658 -11.345 1.00 91.31 233 GLY A O 1
ATOM 1901 N N . LYS A 1 234 ? 4.800 7.386 -10.970 1.00 87.94 234 LYS A N 1
ATOM 1902 C CA . LYS A 1 234 ? 5.179 7.243 -12.380 1.00 87.94 234 LYS A CA 1
ATOM 1903 C C . LYS A 1 234 ? 4.150 6.449 -13.187 1.00 87.94 234 LYS A C 1
ATOM 1905 O O . LYS A 1 234 ? 3.914 6.764 -14.352 1.00 87.94 234 LYS A O 1
ATOM 1910 N N . CYS A 1 235 ? 3.529 5.428 -12.592 1.00 90.75 235 CYS A N 1
ATOM 1911 C CA . CYS A 1 235 ? 2.415 4.728 -13.233 1.00 90.75 235 CYS A CA 1
ATOM 1912 C C . CYS A 1 235 ? 1.248 5.680 -13.505 1.00 90.75 235 CYS A C 1
ATOM 1914 O O . CYS A 1 235 ? 0.725 5.667 -14.616 1.00 90.75 235 CYS A O 1
ATOM 1916 N N . VAL A 1 236 ? 0.889 6.532 -12.540 1.00 92.62 236 VAL A N 1
ATOM 1917 C CA . VAL A 1 236 ? -0.221 7.481 -12.701 1.00 92.62 236 VAL A CA 1
ATOM 1918 C C . VAL A 1 236 ? 0.073 8.544 -13.750 1.00 92.62 236 VAL A C 1
ATOM 1920 O O . VAL A 1 236 ? -0.778 8.863 -14.572 1.00 92.62 236 VAL A O 1
ATOM 1923 N N . GLU A 1 237 ? 1.300 9.047 -13.783 1.00 90.69 237 GLU A N 1
ATOM 1924 C CA . GLU A 1 237 ? 1.725 10.022 -14.787 1.00 90.69 237 GLU A CA 1
ATOM 1925 C C . GLU A 1 237 ? 1.660 9.470 -16.219 1.00 90.69 237 GLU A C 1
ATOM 1927 O O . GLU A 1 237 ? 1.328 10.198 -17.152 1.00 90.69 237 GLU A O 1
ATOM 1932 N N . LYS A 1 238 ? 1.953 8.176 -16.401 1.00 88.88 238 LYS A N 1
ATOM 1933 C CA . LYS A 1 238 ? 1.951 7.529 -17.721 1.00 88.88 238 LYS A CA 1
ATOM 1934 C C . LYS A 1 238 ? 0.588 7.004 -18.155 1.00 88.88 238 LYS A C 1
ATOM 1936 O O . LYS A 1 238 ? 0.273 7.055 -19.341 1.00 88.88 238 LYS A O 1
ATOM 1941 N N . TYR A 1 239 ? -0.174 6.437 -17.224 1.00 91.19 239 TYR A N 1
ATOM 1942 C CA . TYR A 1 239 ? -1.374 5.650 -17.529 1.00 91.19 239 TYR A CA 1
ATOM 1943 C C . TYR A 1 239 ? -2.666 6.277 -17.009 1.00 91.19 239 TYR A C 1
ATOM 1945 O O . TYR A 1 239 ? -3.744 5.768 -17.308 1.00 91.19 239 TYR A O 1
ATOM 1953 N N . GLY A 1 240 ? -2.566 7.392 -16.287 1.00 91.38 240 GLY A N 1
ATOM 1954 C CA . GLY A 1 240 ? -3.687 8.025 -15.611 1.00 91.38 240 GLY A CA 1
ATOM 1955 C C . GLY A 1 240 ? -3.931 7.460 -14.205 1.00 91.38 240 GLY A C 1
ATOM 1956 O O . GLY A 1 240 ? -3.179 6.608 -13.732 1.00 91.38 240 GLY A O 1
ATOM 1957 N N . PRO A 1 241 ? -4.964 7.959 -13.511 1.00 91.56 241 PRO A N 1
ATOM 1958 C CA . PRO A 1 241 ? -5.249 7.608 -12.118 1.00 91.56 241 PRO A CA 1
ATOM 1959 C C . PRO A 1 241 ? -5.447 6.103 -11.863 1.00 91.56 241 PRO A C 1
ATOM 1961 O O . PRO A 1 241 ? -5.797 5.353 -12.775 1.00 91.56 241 PRO A O 1
ATOM 1964 N N . LEU A 1 242 ? -5.222 5.680 -10.609 1.00 89.88 242 LEU A N 1
ATOM 1965 C CA . LEU A 1 242 ? -5.260 4.270 -10.169 1.00 89.88 242 LEU A CA 1
ATOM 1966 C C . LEU A 1 242 ? -6.653 3.615 -10.172 1.00 89.88 242 LEU A C 1
ATOM 1968 O O . LEU A 1 242 ? -7.666 4.309 -9.923 1.00 89.88 242 LEU A O 1
#

Organism: NCBI:txid931172

Sequence (242 aa):
MIEGHPQVRYTTNDNVILRRQEPNYTVTRKDLKTHEETIFTVIDRSDEKMKDDMIAAFNTSSVVNGIKGISPLMNLSYVGLVSAFTIDYMHCVLLGVVKKVTHLWLDSTSHDKPYYIGKKTSDVDNRLTKIKPPTYISRRPRSIVDRAYWKANEFRSWLLHYSLPCLAGILPYVFLKHHCMLATAIFMLLQQDVSSDIIETASWYLAQYVLEFQNLYGELNMNFNLHLLLHLGKCVEKYGPL

Foldseek 3Di:
DDDDDDFDWDQDPQQWTWTDDPPKIWIWHQDPVGDTHTPDMDDFDFLVNVVVQQCVLQVVCHHGPNHNHDDPCNPPPPDGPRLNDFDDCLVLPQVNPLLLLLCCQAPCVNVVALQHLVVCLVQLQVQQQPDDDDPVLPDRADGSVCSVVDGSSNSLCCLQPRVLVSCVVRGPPVVSVLSVLLNQLLVQLQDQDHDLVSLVSSLVSLVVSLVVCCVRPNPVSDDPSSVCSNCSSVSCVVPNGD

Secondary structure (DSSP, 8-state):
--PPPP---EE-TT-EEEEEETTEEEEEEE-TTSPEEEEEEE-PPPHHHHHHHHHHHHHHTS-BTTB-S--GGGG-TT--TTTS----HIIIIIIIIIHHHHHHHHSGGGTTSTT--GGGHHHHHHHHHT----TT--SPPPPGGGGGG--HHHHHHIIIIIHHHHHTTTS-HHHHHHHHHHHHHHHHHTSSS--HHHHHHHHHHHHHHHHHHHHHH-GGG--HHHHHGGGHHHHHHHH---

pLDDT: mean 86.45, std 16.5, range [26.78, 98.44]